Protein AF-A0A6S7K8M8-F1 (afdb_monomer_lite)

Structure (mmCIF, N/CA/C/O backbone):
data_AF-A0A6S7K8M8-F1
#
_entry.id   AF-A0A6S7K8M8-F1
#
loop_
_atom_site.group_PDB
_atom_site.id
_atom_site.type_symbol
_atom_site.label_atom_id
_atom_site.label_alt_id
_atom_site.label_comp_id
_atom_site.label_asym_id
_atom_site.label_entity_id
_atom_site.label_seq_id
_atom_site.pdbx_PDB_ins_code
_atom_site.Cartn_x
_atom_site.Cartn_y
_atom_site.Cartn_z
_atom_site.occupancy
_atom_site.B_iso_or_equiv
_atom_site.auth_seq_id
_atom_site.auth_comp_id
_atom_site.auth_asym_id
_atom_site.auth_atom_id
_atom_site.pdbx_PDB_model_num
ATOM 1 N N . MET A 1 1 ? -8.860 -16.932 28.273 1.00 25.39 1 MET A N 1
ATOM 2 C CA . MET A 1 1 ? -7.628 -17.594 27.803 1.00 25.39 1 MET A CA 1
ATOM 3 C C . MET A 1 1 ? -7.940 -18.085 26.405 1.00 25.39 1 MET A C 1
ATOM 5 O O . MET A 1 1 ? -8.614 -19.093 26.270 1.00 25.39 1 MET A O 1
ATOM 9 N N . ILE A 1 2 ? -7.633 -17.270 25.399 1.00 20.55 2 ILE A N 1
ATOM 10 C CA . ILE A 1 2 ? -7.844 -17.601 23.988 1.00 20.55 2 ILE A CA 1
ATOM 11 C C . ILE A 1 2 ? -6.467 -17.487 23.350 1.00 20.55 2 ILE A C 1
ATOM 13 O O . ILE A 1 2 ? -5.840 -16.430 23.417 1.00 20.55 2 ILE A O 1
ATOM 17 N N . ASP A 1 3 ? -5.991 -18.626 22.863 1.00 20.28 3 ASP A N 1
ATOM 18 C CA . ASP A 1 3 ? -4.754 -18.793 22.114 1.00 20.28 3 ASP A CA 1
ATOM 19 C C . ASP A 1 3 ? -4.931 -18.129 20.745 1.00 20.28 3 ASP A C 1
ATOM 21 O O . ASP A 1 3 ? -5.858 -18.469 20.009 1.00 20.28 3 ASP A O 1
ATOM 25 N N . ILE A 1 4 ? -4.073 -17.164 20.416 1.00 26.27 4 ILE A N 1
ATOM 26 C CA . ILE A 1 4 ? -3.954 -16.628 19.058 1.00 26.27 4 ILE A CA 1
ATOM 27 C C . ILE A 1 4 ? -2.641 -17.183 18.525 1.00 26.27 4 ILE A C 1
ATOM 29 O O . ILE A 1 4 ? -1.560 -16.758 18.937 1.00 26.27 4 ILE A O 1
ATOM 33 N N . SER A 1 5 ? -2.781 -18.194 17.673 1.00 24.59 5 SER A N 1
ATOM 34 C CA . SER A 1 5 ? -1.704 -18.896 16.992 1.00 24.59 5 SER A CA 1
ATOM 35 C C . SER A 1 5 ? -0.848 -17.944 16.164 1.00 24.59 5 SER A C 1
ATOM 37 O O . SER A 1 5 ? -1.355 -17.096 15.429 1.00 24.59 5 SER A O 1
ATOM 39 N N . GLU A 1 6 ? 0.455 -18.144 16.305 1.00 35.03 6 GLU A N 1
ATOM 40 C CA . GLU A 1 6 ? 1.549 -17.550 15.552 1.00 35.03 6 GLU A CA 1
ATOM 41 C C . GLU A 1 6 ? 1.349 -17.724 14.039 1.00 35.03 6 GLU A C 1
ATOM 43 O O . GLU A 1 6 ? 1.211 -18.842 13.549 1.00 35.03 6 GLU A O 1
ATOM 48 N N . THR A 1 7 ? 1.390 -16.620 13.296 1.00 24.50 7 THR A N 1
ATOM 49 C CA . THR A 1 7 ? 1.753 -16.628 11.875 1.00 24.50 7 THR A CA 1
ATOM 50 C C . THR A 1 7 ? 2.704 -15.470 11.623 1.00 24.50 7 THR A C 1
ATOM 52 O O . THR A 1 7 ? 2.427 -14.334 12.014 1.00 24.50 7 THR A O 1
ATOM 55 N N . ASP A 1 8 ? 3.839 -15.801 11.020 1.00 26.64 8 ASP A N 1
ATOM 56 C CA . ASP A 1 8 ? 5.020 -14.974 10.816 1.00 26.64 8 ASP A CA 1
ATOM 57 C C . ASP A 1 8 ? 4.723 -13.570 10.271 1.00 26.64 8 ASP A C 1
ATOM 59 O O . ASP A 1 8 ? 4.318 -13.381 9.125 1.00 26.64 8 ASP A O 1
ATOM 63 N N . THR A 1 9 ? 4.993 -12.554 11.091 1.00 27.23 9 THR A N 1
ATOM 64 C CA . THR A 1 9 ? 5.068 -11.158 10.653 1.00 27.23 9 THR A CA 1
ATOM 65 C C . THR A 1 9 ? 6.529 -10.733 10.568 1.00 27.23 9 THR A C 1
ATOM 67 O O . THR A 1 9 ? 7.108 -10.256 11.550 1.00 27.23 9 THR A O 1
ATOM 70 N N . GLU A 1 10 ? 7.130 -10.867 9.386 1.00 25.58 10 GLU A N 1
ATOM 71 C CA . GLU A 1 10 ? 8.261 -10.020 9.008 1.00 25.58 10 GLU A CA 1
ATOM 72 C C . GLU A 1 10 ? 7.755 -8.572 8.917 1.00 25.58 10 GLU A C 1
ATOM 74 O O . GLU A 1 10 ? 7.002 -8.178 8.026 1.00 25.58 10 GLU A O 1
ATOM 79 N N . TYR A 1 11 ? 8.119 -7.784 9.927 1.00 27.05 11 TYR A N 1
ATOM 80 C CA . TYR A 1 11 ? 7.770 -6.378 10.063 1.00 27.05 11 TYR A CA 1
ATOM 81 C C . TYR A 1 11 ? 8.409 -5.544 8.940 1.00 27.05 11 TYR A C 1
ATOM 83 O O . TYR A 1 11 ? 9.554 -5.108 9.048 1.00 27.05 11 TYR A O 1
ATOM 91 N N . CYS A 1 12 ? 7.643 -5.215 7.899 1.00 25.36 12 CYS A N 1
ATOM 92 C CA . CYS A 1 12 ? 7.910 -4.017 7.105 1.00 25.36 12 CYS A CA 1
ATOM 93 C C . CYS A 1 12 ? 7.421 -2.794 7.894 1.00 25.36 12 CYS A C 1
ATOM 95 O O . CYS A 1 12 ? 6.267 -2.380 7.781 1.00 25.36 12 CYS A O 1
ATOM 97 N N . GLN A 1 13 ? 8.309 -2.216 8.707 1.00 29.05 13 GLN A N 1
ATOM 98 C CA . GLN A 1 13 ? 8.128 -0.882 9.275 1.00 29.05 13 GLN A CA 1
ATOM 99 C C . GLN A 1 13 ? 8.112 0.149 8.136 1.00 29.05 13 GLN A C 1
ATOM 101 O O . GLN A 1 13 ? 9.160 0.575 7.654 1.00 29.05 13 GLN A O 1
ATOM 106 N N . ILE A 1 14 ? 6.923 0.546 7.683 1.00 2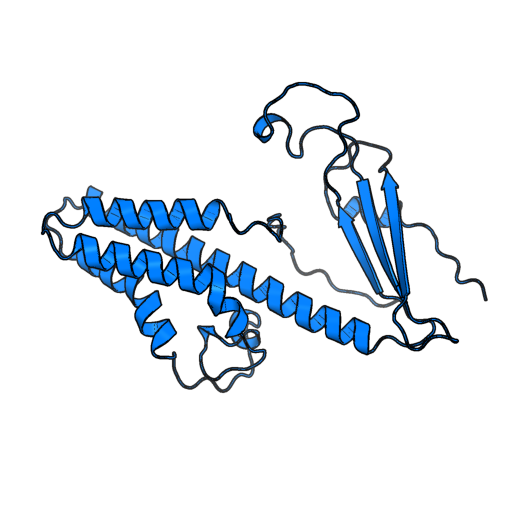9.47 14 ILE A N 1
ATOM 107 C CA . ILE A 1 14 ? 6.738 1.719 6.827 1.00 29.47 14 ILE A CA 1
ATOM 108 C C . ILE A 1 14 ? 5.607 2.540 7.442 1.00 29.47 14 ILE A C 1
ATOM 110 O O . ILE A 1 14 ? 4.462 2.093 7.487 1.00 29.47 14 ILE A O 1
ATOM 114 N N . ASN A 1 15 ? 5.968 3.721 7.948 1.00 29.95 15 ASN A N 1
ATOM 115 C CA . ASN A 1 15 ? 5.058 4.728 8.491 1.00 29.95 15 ASN A CA 1
ATOM 116 C C . ASN A 1 15 ? 3.846 4.944 7.566 1.00 29.95 15 ASN A C 1
ATOM 118 O O . ASN A 1 15 ? 4.044 5.238 6.383 1.00 29.95 15 ASN A O 1
ATOM 122 N N . PRO A 1 16 ? 2.607 4.904 8.081 1.00 32.50 16 PRO A N 1
ATOM 123 C CA . PRO A 1 16 ? 1.468 5.460 7.378 1.00 32.50 16 PRO A CA 1
ATOM 124 C C . PRO A 1 16 ? 1.447 6.978 7.619 1.00 32.50 16 PRO A C 1
ATOM 126 O O . PRO A 1 16 ? 1.682 7.428 8.736 1.00 32.50 16 PRO A O 1
ATOM 129 N N . LEU A 1 17 ? 1.106 7.756 6.586 1.00 28.86 17 LEU A N 1
ATOM 130 C CA . LEU A 1 17 ? 0.928 9.225 6.588 1.00 28.86 17 LEU A CA 1
ATOM 131 C C . LEU A 1 17 ? 2.140 10.091 6.189 1.00 28.86 17 LEU A C 1
ATOM 133 O O . LEU A 1 17 ? 2.333 11.184 6.717 1.00 28.86 17 LEU A O 1
ATOM 137 N N . SER A 1 18 ? 2.872 9.703 5.147 1.00 33.06 18 SER A N 1
ATOM 138 C CA . SER A 1 18 ? 3.408 10.706 4.218 1.00 33.06 18 SER A CA 1
ATOM 139 C C . SER A 1 18 ? 3.027 10.333 2.789 1.00 33.06 18 SER A C 1
ATOM 141 O O . SER A 1 18 ? 3.189 9.191 2.368 1.00 33.06 18 SER A O 1
ATOM 143 N N . ASN A 1 19 ? 2.550 11.313 2.017 1.00 35.38 19 ASN A N 1
ATOM 144 C CA . ASN A 1 19 ? 2.317 11.197 0.568 1.00 35.38 19 ASN A CA 1
ATOM 145 C C . ASN A 1 19 ? 3.615 10.949 -0.237 1.00 35.38 19 ASN A C 1
ATOM 147 O O . ASN A 1 19 ? 3.587 10.869 -1.462 1.00 35.38 19 ASN A O 1
ATOM 151 N N . ASP A 1 20 ? 4.737 10.780 0.462 1.00 39.09 20 ASP A N 1
ATOM 152 C CA . ASP A 1 20 ? 6.074 10.536 -0.047 1.00 39.09 20 ASP A CA 1
ATOM 153 C C . ASP A 1 20 ? 6.563 9.178 0.464 1.00 39.09 20 ASP A C 1
ATOM 155 O O . ASP A 1 20 ? 7.433 9.115 1.331 1.00 39.09 20 ASP A O 1
ATOM 159 N N . SER A 1 21 ? 6.004 8.071 -0.040 1.00 43.03 21 SER A N 1
ATOM 160 C CA . SER A 1 21 ? 6.695 6.783 0.087 1.00 43.03 21 SER A CA 1
ATOM 161 C C . SER A 1 21 ? 7.972 6.878 -0.755 1.00 43.03 21 SER A C 1
ATOM 163 O O . SER A 1 21 ? 7.873 6.950 -1.989 1.00 43.03 21 SER A O 1
ATOM 165 N N . PRO A 1 22 ? 9.173 6.890 -0.140 1.00 46.59 22 PRO A N 1
ATOM 166 C CA . PRO A 1 22 ? 10.424 7.039 -0.880 1.00 46.59 22 PRO A CA 1
ATOM 167 C C . PRO A 1 22 ? 10.574 5.926 -1.919 1.00 46.59 22 PRO A C 1
ATOM 169 O O . PRO A 1 22 ? 11.123 6.140 -2.991 1.00 46.59 22 PRO A O 1
ATOM 172 N N . VAL A 1 23 ? 10.003 4.757 -1.625 1.00 44.88 23 VAL A N 1
ATOM 173 C CA . VAL A 1 23 ? 10.028 3.554 -2.453 1.00 44.88 23 VAL A CA 1
ATOM 174 C C . VAL A 1 23 ? 9.311 3.792 -3.787 1.00 44.88 23 VAL A C 1
ATOM 176 O O . VAL A 1 23 ? 9.930 3.653 -4.839 1.00 44.88 23 VAL A O 1
ATOM 179 N N . LEU A 1 24 ? 8.053 4.252 -3.791 1.00 51.19 24 LEU A N 1
ATOM 180 C CA . LEU A 1 24 ? 7.324 4.497 -5.046 1.00 51.19 24 LEU A CA 1
ATOM 181 C C . LEU A 1 24 ? 7.984 5.605 -5.886 1.00 51.19 24 LEU A C 1
ATOM 183 O O . LEU A 1 24 ? 8.093 5.481 -7.104 1.00 51.19 24 LEU A O 1
ATOM 187 N N . MET A 1 25 ? 8.460 6.675 -5.240 1.00 49.25 25 MET A N 1
ATOM 188 C CA . MET A 1 25 ? 9.127 7.790 -5.924 1.00 49.25 25 MET A CA 1
ATOM 189 C C . MET A 1 25 ? 10.462 7.377 -6.555 1.00 49.25 25 MET A C 1
ATOM 191 O O . MET A 1 25 ? 10.748 7.779 -7.682 1.00 49.25 25 MET A O 1
ATOM 195 N N . ILE A 1 26 ? 11.248 6.543 -5.869 1.00 50.47 26 ILE A N 1
ATOM 196 C CA . ILE A 1 26 ? 12.506 6.006 -6.396 1.00 50.47 26 ILE A CA 1
ATOM 197 C C . ILE A 1 26 ? 12.226 5.075 -7.579 1.00 50.47 26 ILE A C 1
ATOM 199 O O . ILE A 1 26 ? 12.870 5.211 -8.612 1.00 50.47 26 ILE A O 1
ATOM 203 N N . HIS A 1 27 ? 11.253 4.166 -7.484 1.00 51.66 27 HIS A N 1
ATOM 204 C CA . HIS A 1 27 ? 11.037 3.153 -8.524 1.00 51.66 27 HIS A CA 1
ATOM 205 C C . HIS A 1 27 ? 10.335 3.687 -9.776 1.00 51.66 27 HIS A C 1
ATOM 207 O O . HIS A 1 27 ? 10.736 3.324 -10.881 1.00 51.66 27 HIS A O 1
ATOM 213 N N . VAL A 1 28 ? 9.382 4.617 -9.638 1.00 55.22 28 VAL A N 1
ATOM 214 C CA . VAL A 1 28 ? 8.802 5.318 -10.798 1.00 55.22 28 VAL A CA 1
ATOM 215 C C . VAL A 1 28 ? 9.856 6.197 -11.472 1.00 55.22 28 VAL A C 1
ATOM 217 O O . VAL A 1 28 ? 9.976 6.154 -12.690 1.00 55.22 28 VAL A O 1
ATOM 220 N N . GLY A 1 29 ? 10.707 6.891 -10.706 1.00 56.28 29 GLY A N 1
ATOM 221 C CA . GLY A 1 29 ? 11.825 7.657 -11.270 1.00 56.28 29 GLY A CA 1
ATOM 222 C C . GLY A 1 29 ? 12.862 6.791 -12.000 1.00 56.28 29 GLY A C 1
ATOM 223 O O . GLY A 1 29 ? 13.513 7.256 -12.934 1.00 56.28 29 GLY A O 1
ATOM 224 N N . VAL A 1 30 ? 13.017 5.516 -11.622 1.00 53.47 30 VAL A N 1
ATOM 225 C CA . VAL A 1 30 ? 13.841 4.560 -12.381 1.00 53.47 30 VAL A CA 1
ATOM 226 C C . VAL A 1 30 ? 13.127 4.124 -13.663 1.00 53.47 30 VAL A C 1
ATOM 228 O O . VAL A 1 30 ? 13.788 4.051 -14.690 1.00 53.47 30 VAL A O 1
ATOM 231 N N . ALA A 1 31 ? 11.808 3.900 -13.659 1.00 54.06 31 ALA A N 1
ATOM 232 C CA . ALA A 1 31 ? 11.053 3.597 -14.883 1.00 54.06 31 ALA A CA 1
ATOM 233 C C . ALA A 1 31 ? 11.090 4.764 -15.884 1.00 54.06 31 ALA A C 1
ATOM 235 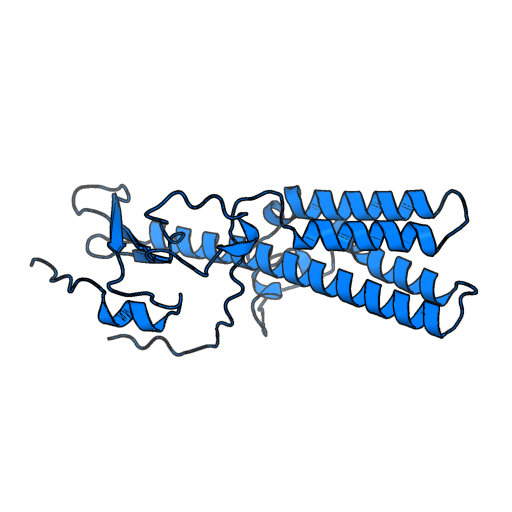O O . ALA A 1 31 ? 11.291 4.549 -17.078 1.00 54.06 31 ALA A O 1
ATOM 236 N N . GLU A 1 32 ? 10.984 5.998 -15.385 1.00 58.38 32 GLU A N 1
ATOM 237 C CA . GLU A 1 32 ? 11.149 7.224 -16.171 1.00 58.38 32 GLU A CA 1
ATOM 238 C C . GLU A 1 32 ? 12.553 7.273 -16.799 1.00 58.38 32 GLU A C 1
ATOM 240 O O . GLU A 1 32 ? 12.675 7.400 -18.015 1.00 58.38 32 GLU A O 1
ATOM 245 N N . LYS A 1 33 ? 13.616 7.018 -16.025 1.00 56.97 33 LYS A N 1
ATOM 246 C CA . LYS A 1 33 ? 14.986 6.933 -16.566 1.00 56.97 33 LYS A CA 1
ATOM 247 C C . LYS A 1 33 ? 15.176 5.779 -17.549 1.00 56.97 33 LYS A C 1
ATOM 249 O O . LYS A 1 33 ? 15.865 5.933 -18.547 1.00 56.97 33 LYS A O 1
ATOM 254 N N . LEU A 1 34 ? 14.580 4.613 -17.312 1.00 52.53 34 LEU A N 1
ATOM 255 C CA . LEU A 1 34 ? 14.644 3.488 -18.251 1.00 52.53 34 LEU A CA 1
ATOM 256 C C . LEU A 1 34 ? 13.960 3.822 -19.580 1.00 52.53 34 LEU A C 1
ATOM 258 O O . LEU A 1 34 ? 14.473 3.431 -20.627 1.00 52.53 34 LEU A O 1
ATOM 262 N N . SER A 1 35 ? 12.867 4.591 -19.548 1.00 54.06 35 SER A N 1
ATOM 263 C CA . SER A 1 35 ? 12.221 5.098 -20.762 1.00 54.06 35 SER A CA 1
ATOM 264 C C . SER A 1 35 ? 13.131 6.049 -21.552 1.00 54.06 35 SER A C 1
ATOM 266 O O . SER A 1 35 ? 13.146 5.973 -22.779 1.00 54.06 35 SER A O 1
ATOM 268 N N . GLU A 1 36 ? 13.966 6.845 -20.866 1.00 55.12 36 GLU A N 1
ATOM 269 C CA . GLU A 1 36 ? 14.981 7.709 -21.491 1.00 55.12 36 GLU A CA 1
ATOM 270 C C . GLU A 1 36 ? 16.082 6.918 -22.210 1.00 55.12 36 GLU A C 1
ATOM 272 O O . GLU A 1 36 ? 16.561 7.331 -23.263 1.00 55.12 36 GLU A O 1
ATOM 277 N N . TYR A 1 37 ? 16.473 5.755 -21.680 1.00 51.34 37 TYR A N 1
ATOM 278 C CA . TYR A 1 37 ? 17.515 4.916 -22.284 1.00 51.34 37 TYR A CA 1
ATOM 279 C C . TYR A 1 37 ? 17.001 3.969 -23.380 1.00 51.34 37 TYR A C 1
ATOM 281 O O . TYR A 1 37 ? 17.775 3.592 -24.263 1.00 51.34 37 TYR A O 1
ATOM 289 N N . ALA A 1 38 ? 15.736 3.542 -23.319 1.00 53.19 38 ALA A N 1
ATOM 290 C CA . ALA A 1 38 ? 15.205 2.487 -24.185 1.00 53.19 38 ALA A CA 1
ATOM 291 C C . ALA A 1 38 ? 14.729 2.979 -25.566 1.00 53.19 38 ALA A C 1
ATOM 293 O O . ALA A 1 38 ? 14.622 2.162 -26.479 1.00 53.19 38 ALA A O 1
ATOM 294 N N . CYS A 1 39 ? 14.490 4.283 -25.763 1.00 51.84 39 CYS A N 1
ATOM 295 C CA . CYS A 1 39 ? 13.944 4.808 -27.021 1.00 51.84 39 CYS A CA 1
ATOM 296 C C . CYS A 1 39 ? 14.485 6.202 -27.395 1.00 51.84 39 CYS A C 1
ATOM 298 O O . CYS A 1 39 ? 13.893 7.214 -27.038 1.00 51.84 39 CYS A O 1
ATOM 300 N N . ASN A 1 40 ? 15.500 6.262 -28.266 1.00 49.28 40 ASN A N 1
ATOM 301 C CA . ASN A 1 40 ? 15.804 7.463 -29.068 1.00 49.28 40 ASN A CA 1
ATOM 302 C C . ASN A 1 40 ? 14.846 7.571 -30.275 1.00 49.28 40 ASN A C 1
ATOM 304 O O . ASN A 1 40 ? 15.263 7.544 -31.433 1.00 49.28 40 ASN A O 1
ATOM 308 N N . LYS A 1 41 ? 13.538 7.633 -30.015 1.00 51.47 41 LYS A N 1
ATOM 309 C CA . LYS A 1 41 ? 12.539 8.066 -31.002 1.00 51.47 41 LYS A CA 1
ATOM 310 C C . LYS A 1 41 ? 11.601 9.041 -30.308 1.00 51.47 41 LYS A C 1
ATOM 312 O O . LYS A 1 41 ? 10.856 8.635 -29.417 1.00 51.47 41 LYS A O 1
ATOM 317 N N . ASP A 1 42 ? 11.640 10.296 -30.745 1.00 51.50 42 ASP A N 1
ATOM 318 C CA . ASP A 1 42 ? 11.138 11.516 -30.082 1.00 51.50 42 ASP A CA 1
ATOM 319 C C . ASP A 1 42 ? 9.617 11.590 -29.773 1.00 51.50 42 ASP A C 1
ATOM 321 O O . ASP A 1 42 ? 9.088 12.657 -29.473 1.00 51.50 42 ASP A O 1
ATOM 325 N N . GLY A 1 43 ? 8.889 10.467 -29.786 1.00 54.84 43 GLY A N 1
ATOM 326 C CA . GLY A 1 43 ? 7.477 10.373 -29.385 1.00 54.84 43 GLY A CA 1
ATOM 327 C C . GLY A 1 43 ? 7.155 9.256 -28.383 1.00 54.84 43 GLY A C 1
ATOM 328 O O . GLY A 1 43 ? 6.300 9.449 -27.523 1.00 54.84 43 GLY A O 1
ATOM 329 N N . ALA A 1 44 ? 7.853 8.115 -28.428 1.00 58.72 44 ALA A N 1
ATOM 330 C CA . ALA A 1 44 ? 7.542 6.959 -27.575 1.00 58.72 44 ALA A CA 1
ATOM 331 C C . ALA A 1 44 ? 7.929 7.197 -26.105 1.00 58.72 44 ALA A C 1
ATOM 333 O O . ALA A 1 44 ? 7.197 6.826 -25.194 1.00 58.72 44 ALA A O 1
ATOM 334 N N . MET A 1 45 ? 9.048 7.885 -25.871 1.00 58.59 45 MET A N 1
ATOM 335 C CA . MET A 1 45 ? 9.534 8.217 -24.528 1.00 58.59 45 MET A CA 1
ATOM 336 C C . MET A 1 45 ? 8.530 9.082 -23.741 1.00 58.59 45 MET A C 1
ATOM 338 O O . MET A 1 45 ? 8.303 8.855 -22.553 1.00 58.59 45 MET A O 1
ATOM 342 N N . ASN A 1 46 ? 7.864 10.025 -24.420 1.00 64.38 46 ASN A N 1
ATOM 343 C CA . ASN A 1 46 ? 6.853 10.892 -23.812 1.00 64.38 46 ASN A CA 1
ATOM 344 C C . ASN A 1 46 ? 5.582 10.128 -23.410 1.00 64.38 46 ASN A C 1
ATOM 346 O O . ASN A 1 46 ? 4.974 10.472 -22.394 1.00 64.38 46 ASN A O 1
ATOM 350 N N . ASP A 1 47 ? 5.200 9.089 -24.159 1.00 79.12 47 ASP A N 1
ATOM 351 C CA . ASP A 1 47 ? 4.046 8.244 -23.832 1.00 79.12 47 ASP A CA 1
ATOM 352 C C . ASP A 1 47 ? 4.294 7.427 -22.556 1.00 79.12 47 ASP A C 1
ATOM 354 O O . ASP A 1 47 ? 3.528 7.535 -21.598 1.00 79.12 47 ASP A O 1
ATOM 358 N N . PHE A 1 48 ? 5.414 6.701 -22.474 1.00 76.94 48 PHE A N 1
ATOM 359 C CA . PHE A 1 48 ? 5.734 5.869 -21.305 1.00 76.94 48 PHE A CA 1
ATOM 360 C C . PHE A 1 48 ? 5.882 6.675 -20.024 1.00 76.94 48 PHE A C 1
ATOM 362 O O . PHE A 1 48 ? 5.335 6.305 -18.985 1.00 76.94 48 PHE A O 1
ATOM 369 N N . HIS A 1 49 ? 6.571 7.809 -20.102 1.00 75.25 49 HIS A N 1
ATOM 370 C CA . HIS A 1 49 ? 6.690 8.723 -18.978 1.00 75.25 49 HIS A CA 1
ATOM 371 C C . HIS A 1 49 ? 5.319 9.278 -18.550 1.00 75.25 49 HIS A C 1
ATOM 373 O O . HIS A 1 49 ? 5.019 9.361 -17.357 1.00 75.25 49 HIS A O 1
ATOM 379 N N . THR A 1 50 ? 4.433 9.589 -19.502 1.00 83.56 50 THR A N 1
ATOM 380 C CA . THR A 1 50 ? 3.057 10.006 -19.190 1.00 83.56 50 THR A CA 1
ATOM 381 C C . THR A 1 50 ? 2.274 8.879 -18.518 1.00 83.56 50 THR A C 1
ATOM 383 O O . THR A 1 50 ? 1.677 9.095 -17.464 1.00 83.56 50 THR A O 1
ATOM 386 N N . ARG A 1 51 ? 2.322 7.655 -19.052 1.00 86.25 51 ARG A N 1
ATOM 387 C CA . ARG A 1 51 ? 1.641 6.483 -18.480 1.00 86.25 51 ARG A CA 1
ATOM 388 C C . ARG A 1 51 ? 2.152 6.142 -17.081 1.00 86.25 51 ARG A C 1
ATOM 390 O O . ARG A 1 51 ? 1.340 5.893 -16.191 1.00 86.25 51 ARG A O 1
ATOM 397 N N . ALA A 1 52 ? 3.463 6.218 -16.850 1.00 82.56 52 ALA A N 1
ATOM 398 C CA . ALA A 1 52 ? 4.073 6.030 -15.535 1.00 82.56 52 ALA A CA 1
ATOM 399 C C . ALA A 1 52 ? 3.590 7.084 -14.524 1.00 82.56 52 ALA A C 1
ATOM 401 O O . ALA A 1 52 ? 3.217 6.745 -13.397 1.00 82.56 52 ALA A O 1
ATOM 402 N N . LYS A 1 53 ? 3.503 8.356 -14.935 1.00 82.88 53 LYS A N 1
ATOM 403 C CA . LYS A 1 53 ? 2.919 9.426 -14.110 1.00 82.88 53 LYS A CA 1
ATOM 404 C C . LYS A 1 53 ? 1.453 9.181 -13.790 1.00 82.88 53 LYS A C 1
ATOM 406 O O . LYS A 1 53 ? 1.038 9.406 -12.653 1.00 82.88 53 LYS A O 1
ATOM 411 N N . VAL A 1 54 ? 0.672 8.714 -14.761 1.00 87.00 54 VAL A N 1
ATOM 412 C CA . VAL A 1 54 ? -0.741 8.395 -14.544 1.00 87.00 54 VAL A CA 1
ATOM 413 C C . VAL A 1 54 ? -0.890 7.208 -13.589 1.00 87.00 54 VAL A C 1
ATOM 415 O O . VAL A 1 54 ? -1.704 7.294 -12.671 1.00 87.00 54 VAL A O 1
ATOM 418 N N . LEU A 1 55 ? -0.083 6.148 -13.728 1.00 87.44 55 LEU A N 1
ATOM 419 C CA . LEU A 1 55 ? -0.046 5.031 -12.776 1.00 87.44 55 LEU A CA 1
ATOM 420 C C . LEU A 1 55 ? 0.299 5.525 -11.364 1.00 87.44 55 LEU A C 1
ATOM 422 O O . LEU A 1 55 ? -0.439 5.246 -10.422 1.00 87.44 55 LEU A O 1
ATOM 426 N N . LYS A 1 56 ? 1.360 6.328 -11.215 1.00 84.25 56 LYS A N 1
ATOM 427 C CA . LYS A 1 56 ? 1.736 6.932 -9.928 1.00 84.25 56 LYS A CA 1
ATOM 428 C C . LYS A 1 56 ? 0.588 7.746 -9.329 1.00 84.25 56 LYS A C 1
ATOM 430 O O . LYS A 1 56 ? 0.245 7.556 -8.165 1.00 84.25 56 LYS A O 1
ATOM 435 N N . GLY A 1 57 ? -0.014 8.641 -10.111 1.00 84.94 57 GLY A N 1
ATOM 436 C CA . GLY A 1 57 ? -1.133 9.468 -9.661 1.00 84.94 57 GLY A CA 1
ATOM 437 C C . GLY A 1 57 ? -2.336 8.628 -9.238 1.00 84.94 57 GLY A C 1
ATOM 438 O O . GLY A 1 57 ? -2.933 8.888 -8.195 1.00 84.94 57 GLY A O 1
ATOM 439 N N . HIS A 1 58 ? -2.656 7.584 -10.003 1.00 87.69 58 HIS A N 1
ATOM 440 C CA . HIS A 1 58 ? -3.718 6.638 -9.684 1.00 87.69 58 HIS A CA 1
ATOM 441 C C . HIS A 1 58 ? -3.467 5.921 -8.351 1.00 87.69 58 HIS A C 1
ATOM 443 O O . HIS A 1 58 ? -4.342 5.959 -7.484 1.00 87.69 58 HIS A O 1
ATOM 449 N N . LEU A 1 59 ? -2.272 5.353 -8.157 1.00 87.31 59 LEU A N 1
ATOM 450 C CA . LEU A 1 59 ? -1.895 4.654 -6.925 1.00 87.31 59 LEU A CA 1
ATOM 451 C C . LEU A 1 59 ? -1.927 5.573 -5.695 1.00 87.31 59 LEU A C 1
ATOM 453 O O . LEU A 1 59 ? -2.366 5.147 -4.631 1.00 87.31 59 LEU A O 1
ATOM 457 N N . LEU A 1 60 ? -1.508 6.834 -5.842 1.00 84.38 60 LEU A N 1
ATOM 458 C CA . LEU A 1 60 ? -1.458 7.795 -4.735 1.00 84.38 60 LEU A CA 1
ATOM 459 C C . LEU A 1 60 ? -2.821 8.377 -4.342 1.00 84.38 60 LEU A C 1
ATOM 461 O O . LEU A 1 60 ? -2.978 8.799 -3.201 1.00 84.38 60 LEU A O 1
ATOM 465 N N . SER A 1 61 ? -3.781 8.456 -5.268 1.00 81.62 61 SER A N 1
ATOM 466 C CA . SER A 1 61 ? -5.025 9.208 -5.033 1.00 81.62 61 SER A CA 1
ATOM 467 C C . SER A 1 61 ? -6.299 8.376 -5.111 1.00 81.62 61 SER A C 1
ATOM 469 O O . SER A 1 61 ? -7.173 8.541 -4.271 1.00 81.62 61 SER A O 1
ATOM 471 N N . LYS A 1 62 ? -6.425 7.486 -6.101 1.00 86.56 62 LYS A N 1
ATOM 472 C CA . LYS A 1 62 ? -7.710 6.857 -6.458 1.00 86.56 62 LYS A CA 1
ATOM 473 C C . LYS A 1 62 ? -7.761 5.364 -6.186 1.00 86.56 62 LYS A C 1
ATOM 475 O O . LYS A 1 62 ? -8.841 4.829 -5.966 1.00 86.56 62 LYS A O 1
ATOM 480 N N . PHE A 1 63 ? -6.614 4.686 -6.203 1.00 89.12 63 PHE A N 1
ATOM 481 C CA . PHE A 1 63 ? -6.566 3.233 -6.059 1.00 89.12 63 PHE A CA 1
ATOM 482 C C . PHE A 1 63 ? -7.210 2.774 -4.746 1.00 89.12 63 PHE A C 1
ATOM 484 O O . PHE A 1 63 ? -8.071 1.901 -4.753 1.00 89.12 63 PHE A O 1
ATOM 491 N N . ILE A 1 64 ? -6.881 3.433 -3.627 1.00 89.12 64 ILE A N 1
ATOM 492 C CA . ILE A 1 64 ? -7.456 3.100 -2.316 1.00 89.12 64 ILE A CA 1
ATOM 493 C C . ILE A 1 64 ? -8.978 3.249 -2.326 1.00 89.12 64 ILE A C 1
ATOM 495 O O . ILE A 1 64 ? -9.657 2.423 -1.732 1.00 89.12 64 ILE A O 1
ATOM 499 N N . GLU A 1 65 ? -9.536 4.268 -2.978 1.00 89.75 65 GLU A N 1
ATOM 500 C CA . GLU A 1 65 ? -10.987 4.499 -3.017 1.00 89.75 65 GLU A CA 1
ATOM 501 C C . GLU A 1 65 ? -11.723 3.367 -3.742 1.00 89.75 65 GLU A C 1
ATOM 503 O O . GLU A 1 65 ? -12.791 2.959 -3.297 1.00 89.75 65 GLU A O 1
ATOM 508 N N . GLN A 1 66 ? -11.107 2.811 -4.788 1.00 90.81 66 GLN A N 1
ATOM 509 C CA . GLN A 1 66 ? -11.670 1.749 -5.627 1.00 90.81 66 GLN A CA 1
ATOM 510 C C . GLN A 1 66 ? -11.554 0.345 -5.024 1.00 90.81 66 GLN A C 1
ATOM 512 O O . GLN A 1 66 ? -12.191 -0.579 -5.518 1.00 90.81 66 GLN A O 1
ATOM 517 N N . LEU A 1 67 ? -10.754 0.170 -3.968 1.00 91.12 67 LEU A N 1
ATOM 518 C CA . LEU A 1 67 ? -10.653 -1.105 -3.262 1.00 91.12 67 LEU A CA 1
ATOM 519 C C . LEU A 1 67 ? -11.965 -1.447 -2.541 1.00 91.12 67 LEU A C 1
ATOM 521 O O . LEU A 1 67 ? -12.480 -0.658 -1.753 1.00 91.12 67 LEU A O 1
ATOM 525 N N . GLU A 1 68 ? -12.453 -2.663 -2.699 1.00 90.75 68 GLU A N 1
ATOM 526 C CA . GLU A 1 68 ? -13.651 -3.172 -2.030 1.00 90.75 68 GLU A CA 1
ATOM 527 C C . GLU A 1 68 ? -13.326 -4.500 -1.340 1.00 90.75 68 GLU A C 1
ATOM 529 O O . GLU A 1 68 ? -12.369 -5.183 -1.704 1.00 90.75 68 GLU A O 1
ATOM 534 N N . GLU A 1 69 ? -14.101 -4.886 -0.319 1.00 86.94 69 GLU A N 1
ATOM 535 C CA . GLU A 1 69 ? -13.913 -6.194 0.335 1.00 86.94 69 GLU A CA 1
ATOM 536 C C . GLU A 1 69 ? -14.065 -7.323 -0.697 1.00 86.94 69 GLU A C 1
ATOM 538 O O . GLU A 1 69 ? -13.202 -8.195 -0.808 1.00 86.94 69 GLU A O 1
ATOM 543 N N . LYS A 1 70 ? -15.091 -7.221 -1.550 1.00 88.75 70 LYS A N 1
ATOM 544 C CA . LYS A 1 70 ? -15.317 -8.083 -2.713 1.00 88.75 70 LYS A CA 1
ATOM 545 C C . LYS A 1 70 ? -15.572 -7.222 -3.943 1.00 88.75 70 LYS A C 1
ATOM 547 O O . LYS A 1 70 ? -16.421 -6.343 -3.882 1.00 88.75 70 LYS A O 1
ATOM 552 N N . SER A 1 71 ? -14.870 -7.502 -5.038 1.00 87.81 71 SER A N 1
ATOM 553 C CA . SER A 1 71 ? -15.019 -6.788 -6.309 1.00 87.81 71 SER A CA 1
ATOM 554 C C . SER A 1 71 ? -14.918 -7.762 -7.477 1.00 87.81 71 SER A C 1
ATOM 556 O O . SER A 1 71 ? -14.270 -8.799 -7.370 1.00 87.81 71 SER A O 1
ATOM 558 N N . THR A 1 72 ? -15.514 -7.421 -8.618 1.00 87.56 72 THR A N 1
ATOM 559 C CA . THR A 1 72 ? -15.414 -8.238 -9.840 1.00 87.56 72 THR A CA 1
ATOM 560 C C . THR A 1 72 ? -14.057 -8.113 -10.535 1.00 87.56 72 THR A C 1
ATOM 562 O O . THR A 1 72 ? -13.737 -8.950 -11.381 1.00 87.56 72 THR A O 1
ATOM 565 N N . CYS A 1 73 ? -13.288 -7.068 -10.199 1.00 87.75 73 CYS A N 1
ATOM 566 C CA . CYS A 1 73 ? -11.921 -6.840 -10.661 1.00 87.75 73 CYS A CA 1
ATOM 567 C C . CYS A 1 73 ? -10.921 -7.370 -9.613 1.00 87.75 73 CYS A C 1
ATOM 569 O O . CYS A 1 73 ? -10.955 -6.891 -8.473 1.00 87.75 73 CYS A O 1
ATOM 571 N N . PRO A 1 74 ? -9.997 -8.279 -9.979 1.00 85.94 74 PRO A N 1
ATOM 572 C CA . PRO A 1 74 ? -8.982 -8.815 -9.067 1.00 85.94 74 PRO A CA 1
ATOM 573 C C . PRO A 1 74 ? -8.149 -7.735 -8.364 1.00 85.94 74 PRO A C 1
ATOM 575 O O . PRO A 1 74 ? -7.953 -7.792 -7.154 1.00 85.94 74 PRO A O 1
ATOM 578 N N . PHE A 1 75 ? -7.735 -6.697 -9.095 1.00 86.50 75 PHE A N 1
ATOM 579 C CA . PHE A 1 75 ? -6.935 -5.587 -8.560 1.00 86.50 75 PHE A CA 1
ATOM 580 C C . PHE A 1 75 ? -7.680 -4.689 -7.563 1.00 86.50 75 PHE A C 1
ATOM 582 O O . PHE A 1 75 ? -7.046 -3.921 -6.842 1.00 86.50 75 PHE A O 1
ATOM 589 N N . HIS A 1 76 ? -9.012 -4.767 -7.519 1.00 89.62 76 HIS A N 1
ATOM 590 C CA . HIS A 1 76 ? -9.841 -3.984 -6.603 1.00 89.62 76 HIS A CA 1
ATOM 591 C C . HIS A 1 76 ? -10.442 -4.821 -5.471 1.00 89.62 76 HIS A C 1
ATOM 593 O O . HIS A 1 76 ? -11.076 -4.269 -4.576 1.00 89.62 76 HIS A O 1
ATOM 599 N N . CYS A 1 77 ? -10.248 -6.141 -5.473 1.00 88.25 77 CYS A N 1
ATOM 600 C CA . CYS A 1 77 ? -10.796 -7.020 -4.449 1.00 88.25 77 CYS A CA 1
ATOM 601 C C . CYS A 1 77 ? -9.770 -7.278 -3.339 1.00 88.25 77 CYS A C 1
ATOM 603 O O . CYS A 1 77 ? -8.793 -7.999 -3.530 1.00 88.25 77 CYS A O 1
ATOM 605 N N . MET A 1 78 ? -10.022 -6.736 -2.145 1.00 88.94 78 MET A N 1
ATOM 606 C CA . MET A 1 78 ? -9.137 -6.930 -0.994 1.00 88.94 78 MET A CA 1
ATOM 607 C C . MET A 1 78 ? -9.083 -8.392 -0.539 1.00 88.94 78 MET A C 1
ATOM 609 O O . MET A 1 78 ? -7.990 -8.873 -0.260 1.00 88.94 78 MET A O 1
ATOM 613 N N . SER A 1 79 ? -10.214 -9.112 -0.499 1.00 84.62 79 SER A N 1
ATOM 614 C CA . SER A 1 79 ? -10.206 -10.540 -0.140 1.00 84.62 79 SER A CA 1
ATOM 615 C C . SER A 1 79 ? -9.386 -11.374 -1.122 1.00 84.62 79 SER A C 1
ATOM 617 O O . SER A 1 79 ? -8.617 -12.218 -0.691 1.00 84.62 79 SER A O 1
ATOM 619 N N . TRP A 1 80 ? -9.477 -11.107 -2.428 1.00 84.44 80 TRP A N 1
ATOM 620 C CA . TRP A 1 80 ? -8.652 -11.797 -3.424 1.00 84.44 80 TRP A CA 1
ATOM 621 C C . TRP A 1 80 ? -7.156 -11.507 -3.247 1.00 84.44 80 TRP A C 1
ATOM 623 O O . TRP A 1 80 ? -6.334 -12.410 -3.318 1.00 84.44 80 TRP A O 1
ATOM 633 N N . LEU A 1 81 ? -6.797 -10.246 -2.994 1.00 84.50 81 LEU A N 1
ATOM 634 C CA . LEU A 1 81 ? -5.398 -9.825 -2.868 1.00 84.50 81 LEU A CA 1
ATOM 635 C C . LEU A 1 81 ? -4.732 -10.252 -1.550 1.00 84.50 81 LEU A C 1
ATOM 637 O O . LEU A 1 81 ? -3.506 -10.195 -1.454 1.00 84.50 81 LEU A O 1
ATOM 641 N N . LEU A 1 82 ? -5.510 -10.615 -0.525 1.00 83.06 82 LEU A N 1
ATOM 642 C CA . LEU A 1 82 ? -5.002 -10.947 0.812 1.00 83.06 82 LEU A CA 1
ATOM 643 C C . LEU A 1 82 ? -5.203 -12.411 1.212 1.00 83.06 82 LEU A C 1
ATOM 645 O O . LEU A 1 82 ? -4.449 -12.901 2.049 1.00 83.06 82 LEU A O 1
ATOM 649 N N . GLU A 1 83 ? -6.209 -13.100 0.674 1.00 76.19 83 GLU A N 1
ATOM 650 C CA . GLU A 1 83 ? -6.531 -14.479 1.044 1.00 76.19 83 GLU A CA 1
ATOM 651 C C . GLU A 1 83 ? -6.036 -15.442 -0.042 1.00 76.19 83 GLU A C 1
ATOM 653 O O .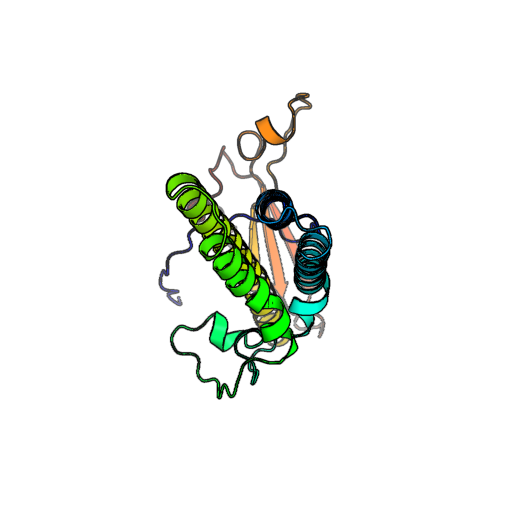 GLU A 1 83 ? -6.472 -15.367 -1.188 1.00 76.19 83 GLU A O 1
ATOM 658 N N . GLU A 1 84 ? -5.188 -16.412 0.323 1.00 59.47 84 GLU A N 1
ATOM 659 C CA . GLU A 1 84 ? -4.647 -17.422 -0.611 1.00 59.47 84 GLU A CA 1
ATOM 660 C C . GLU A 1 84 ? -5.733 -18.266 -1.316 1.00 59.47 84 GLU A C 1
ATOM 662 O O . GLU A 1 84 ? -5.464 -18.867 -2.351 1.00 59.47 84 GLU A O 1
ATOM 667 N N . ASN A 1 85 ? -6.967 -18.291 -0.790 1.00 55.72 85 ASN A N 1
ATOM 668 C CA . ASN A 1 85 ? -8.109 -19.053 -1.315 1.00 55.72 85 ASN A CA 1
ATOM 669 C C . ASN A 1 85 ? -9.390 -18.199 -1.442 1.00 55.72 85 ASN A C 1
ATOM 671 O O . ASN A 1 85 ? -10.494 -18.701 -1.220 1.00 55.72 85 ASN A O 1
ATOM 675 N N . GLY A 1 86 ? -9.253 -16.898 -1.725 1.00 54.34 86 GLY A N 1
ATOM 676 C CA . GLY A 1 86 ? -10.351 -15.929 -1.666 1.00 54.34 86 GLY A CA 1
ATOM 677 C C . GLY A 1 86 ? -11.623 -16.361 -2.414 1.00 54.34 86 GLY A C 1
ATOM 678 O O . GLY A 1 86 ? -11.622 -16.564 -3.627 1.00 54.34 86 GLY A O 1
ATOM 679 N N . ALA A 1 87 ? -12.743 -16.441 -1.689 1.00 58.78 87 ALA A N 1
ATOM 680 C CA . ALA A 1 87 ? -14.074 -16.758 -2.218 1.00 58.78 87 ALA A CA 1
ATOM 681 C C . ALA A 1 87 ? -14.706 -15.548 -2.939 1.00 58.78 87 ALA A C 1
ATOM 683 O O . ALA A 1 87 ? -15.744 -15.016 -2.516 1.00 58.78 87 ALA A O 1
ATOM 684 N N . CYS A 1 88 ? -14.047 -15.067 -3.995 1.00 65.94 88 CYS A N 1
ATOM 685 C CA . CYS A 1 88 ? -14.549 -13.987 -4.837 1.00 65.94 88 CYS A CA 1
ATOM 686 C C . CYS A 1 88 ? -14.883 -14.496 -6.243 1.00 65.94 88 CYS A C 1
ATOM 688 O O . CYS A 1 88 ? -14.070 -15.160 -6.883 1.00 65.94 88 CYS A O 1
ATOM 690 N N . GLU A 1 89 ? -16.075 -14.159 -6.737 1.00 67.75 89 GLU A N 1
ATOM 691 C CA . GLU A 1 89 ? -16.484 -14.406 -8.123 1.00 67.75 89 GLU A CA 1
ATOM 692 C C . GLU A 1 89 ? -15.841 -13.354 -9.041 1.00 67.75 89 GLU A C 1
ATOM 694 O O . GLU A 1 89 ? -16.490 -12.405 -9.494 1.00 67.75 89 GLU A O 1
ATOM 699 N N . TYR A 1 90 ? -14.534 -13.484 -9.280 1.00 70.38 90 TYR A N 1
ATOM 700 C CA . TYR A 1 90 ? -13.841 -12.627 -10.238 1.00 70.38 90 TYR A CA 1
ATOM 701 C C . TYR A 1 90 ? -14.368 -12.900 -11.652 1.00 70.38 90 TYR A C 1
ATOM 703 O O . TYR A 1 90 ? -14.683 -14.035 -12.013 1.00 70.38 90 TYR A O 1
ATOM 711 N N . ARG A 1 91 ? -14.476 -11.848 -12.467 1.00 71.31 91 ARG A N 1
ATOM 712 C CA . ARG A 1 91 ? -14.896 -11.982 -13.873 1.00 71.31 91 ARG A CA 1
ATOM 713 C C . ARG A 1 91 ? -13.770 -11.631 -14.826 1.00 71.31 91 ARG A C 1
ATOM 715 O O . ARG A 1 91 ? -13.447 -12.421 -15.705 1.00 71.31 91 ARG A O 1
ATOM 722 N N . SER A 1 92 ? -13.192 -10.450 -14.653 1.00 77.06 92 SER A N 1
ATOM 723 C CA . SER A 1 92 ? -12.102 -9.950 -15.485 1.00 77.06 92 SER A CA 1
ATOM 724 C C . SER A 1 92 ? -11.482 -8.710 -14.856 1.00 77.06 92 SER A C 1
ATOM 726 O O . SER A 1 92 ? -12.133 -8.000 -14.082 1.00 77.06 92 SER A O 1
ATOM 728 N N . ASP A 1 93 ? -10.256 -8.400 -15.259 1.00 82.62 93 ASP A N 1
ATOM 729 C CA . ASP A 1 93 ? -9.637 -7.117 -14.952 1.00 82.62 93 ASP A CA 1
ATOM 730 C C . ASP A 1 93 ? -10.461 -5.971 -15.552 1.00 82.62 93 ASP A C 1
ATOM 732 O O . ASP A 1 93 ? -11.030 -6.081 -16.644 1.00 82.62 93 ASP A O 1
ATOM 736 N N . CYS A 1 94 ? -10.565 -4.859 -14.824 1.00 88.19 94 CYS A N 1
ATOM 737 C CA . CYS A 1 94 ? -11.233 -3.675 -15.350 1.00 88.19 94 CYS A CA 1
ATOM 738 C C . CYS A 1 94 ? -10.319 -2.949 -16.347 1.00 88.19 94 CYS A C 1
ATOM 740 O O . CYS A 1 94 ? -9.092 -3.004 -16.241 1.00 88.19 94 CYS A O 1
ATOM 742 N N . SER A 1 95 ? -10.914 -2.215 -17.291 1.00 88.31 95 SER A N 1
ATOM 743 C CA . SER A 1 95 ? -10.166 -1.507 -18.340 1.00 88.31 95 SER A CA 1
ATOM 744 C C . SER A 1 95 ? -9.110 -0.550 -17.785 1.00 88.31 95 SER A C 1
ATOM 746 O O . SER A 1 95 ? -8.032 -0.439 -18.358 1.00 88.31 95 SER A O 1
ATOM 748 N N . ILE A 1 96 ? -9.389 0.091 -16.645 1.00 88.06 96 ILE A N 1
ATOM 749 C CA . ILE A 1 96 ? -8.448 0.995 -15.975 1.00 88.06 96 ILE A CA 1
ATOM 750 C C . ILE A 1 96 ? -7.224 0.221 -15.479 1.00 88.06 96 ILE A C 1
ATOM 752 O O . ILE A 1 96 ? -6.104 0.642 -15.744 1.00 88.06 96 ILE A O 1
ATOM 756 N N . CYS A 1 97 ? -7.408 -0.897 -14.772 1.00 86.62 97 CYS A N 1
ATOM 757 C CA . CYS A 1 97 ? -6.284 -1.690 -14.272 1.00 86.62 97 CYS A CA 1
ATOM 758 C C . CYS A 1 97 ? -5.455 -2.252 -15.428 1.00 86.62 97 CYS A C 1
ATOM 760 O O . CYS A 1 97 ? -4.237 -2.096 -15.409 1.00 86.62 97 CYS A O 1
ATOM 762 N N . ILE A 1 98 ? -6.107 -2.800 -16.459 1.00 87.12 98 ILE A N 1
ATOM 763 C CA . ILE A 1 98 ? -5.428 -3.301 -17.663 1.00 87.12 98 ILE A CA 1
ATOM 764 C C . ILE A 1 98 ? -4.550 -2.199 -18.264 1.00 87.12 98 ILE A C 1
ATOM 766 O O . ILE A 1 98 ? -3.339 -2.361 -18.350 1.00 87.12 98 ILE A O 1
ATOM 770 N N . GLU A 1 99 ? -5.126 -1.038 -18.594 1.00 87.69 99 GLU A N 1
ATOM 771 C CA . GLU A 1 99 ? -4.403 0.065 -19.246 1.00 87.69 99 GLU A CA 1
ATOM 772 C C . GLU A 1 99 ? -3.184 0.540 -18.430 1.00 87.69 99 GLU A C 1
ATOM 774 O O . GLU A 1 99 ? -2.147 0.917 -18.985 1.00 87.69 99 GLU A O 1
ATOM 779 N N . ARG A 1 100 ? -3.303 0.547 -17.096 1.00 86.44 100 ARG A N 1
ATOM 780 C CA . ARG A 1 100 ? -2.263 1.059 -16.193 1.00 86.44 100 ARG A CA 1
ATOM 781 C C . ARG A 1 100 ? -1.144 0.051 -15.961 1.00 86.44 100 ARG A C 1
ATOM 783 O O . ARG A 1 100 ? 0.013 0.465 -15.949 1.00 86.44 100 ARG A O 1
ATOM 790 N N . PHE A 1 101 ? -1.466 -1.231 -15.788 1.00 85.88 101 PHE A N 1
ATOM 791 C CA . PHE A 1 101 ? -0.476 -2.272 -15.490 1.00 85.88 101 PHE A CA 1
ATOM 792 C C . PHE A 1 101 ? 0.175 -2.863 -16.743 1.00 85.88 101 PHE A C 1
ATOM 794 O O . PHE A 1 101 ? 1.349 -3.221 -16.687 1.00 85.88 101 PHE A O 1
ATOM 801 N N . GLN A 1 102 ? -0.494 -2.805 -17.899 1.00 89.31 102 GLN A N 1
ATOM 802 C CA . GLN A 1 102 ? 0.086 -3.170 -19.200 1.00 89.31 102 GLN A CA 1
ATOM 803 C C . GLN A 1 102 ? 1.319 -2.323 -19.578 1.00 89.31 102 GLN A C 1
ATOM 805 O O . GLN A 1 102 ? 2.085 -2.674 -20.469 1.00 89.31 102 GLN A O 1
ATOM 810 N N . LEU A 1 103 ? 1.561 -1.219 -18.860 1.00 86.00 103 LEU A N 1
ATOM 811 C CA . LEU A 1 103 ? 2.807 -0.457 -18.921 1.00 86.00 103 LEU A CA 1
ATOM 812 C C . LEU A 1 103 ? 4.055 -1.343 -18.767 1.00 86.00 103 LEU A C 1
ATOM 814 O O . LEU A 1 103 ? 5.035 -1.126 -19.477 1.00 86.00 103 LEU A O 1
ATOM 818 N N . PHE A 1 104 ? 4.040 -2.307 -17.842 1.00 85.88 104 PHE A N 1
ATOM 819 C CA . PHE A 1 104 ? 5.205 -3.156 -17.589 1.00 85.88 104 PHE A CA 1
ATOM 820 C C . PHE A 1 104 ? 5.463 -4.118 -18.748 1.00 85.88 104 PHE A C 1
ATOM 822 O O . PHE A 1 104 ? 6.602 -4.199 -19.210 1.00 85.88 104 PHE A O 1
ATOM 829 N N . ASP A 1 105 ? 4.414 -4.745 -19.281 1.00 89.94 105 ASP A N 1
ATOM 830 C CA . ASP A 1 105 ? 4.502 -5.622 -20.453 1.00 89.94 105 ASP A CA 1
ATOM 831 C C . ASP A 1 105 ? 5.041 -4.871 -21.677 1.00 89.94 105 ASP A C 1
ATOM 833 O O . ASP A 1 105 ? 5.961 -5.340 -22.351 1.00 89.94 105 ASP A O 1
ATOM 837 N N . ASP A 1 106 ? 4.529 -3.664 -21.929 1.00 86.75 106 ASP A N 1
ATOM 838 C CA . ASP A 1 106 ? 4.964 -2.837 -23.056 1.00 86.75 106 ASP A CA 1
ATOM 839 C C . ASP A 1 106 ? 6.440 -2.425 -22.925 1.00 86.75 106 ASP A C 1
ATOM 841 O O . ASP A 1 106 ? 7.200 -2.471 -23.898 1.00 86.75 106 ASP A O 1
ATOM 845 N N . LEU A 1 107 ? 6.880 -2.054 -21.717 1.00 82.06 107 LEU A N 1
ATOM 846 C CA . LEU A 1 107 ? 8.283 -1.724 -21.448 1.00 82.06 107 LEU A CA 1
ATOM 847 C C . LEU A 1 107 ? 9.194 -2.945 -21.634 1.00 82.06 107 LEU A C 1
ATOM 849 O O . LEU A 1 107 ? 10.267 -2.824 -22.232 1.00 82.06 107 LEU A O 1
ATOM 853 N N . GLN A 1 108 ? 8.774 -4.123 -21.165 1.00 86.38 108 GLN A N 1
ATOM 854 C CA . GLN A 1 108 ? 9.515 -5.369 -21.363 1.00 86.38 108 GLN A CA 1
ATOM 855 C C . GLN A 1 108 ? 9.620 -5.728 -22.854 1.00 86.38 108 GLN A C 1
ATOM 857 O O . GLN A 1 108 ? 10.710 -6.066 -23.332 1.00 86.38 108 GLN A O 1
ATOM 862 N N . ALA A 1 109 ? 8.529 -5.588 -23.612 1.00 87.38 109 ALA A N 1
ATOM 863 C CA . ALA A 1 109 ? 8.502 -5.828 -25.054 1.00 87.38 109 ALA A CA 1
ATOM 864 C C . ALA A 1 109 ? 9.460 -4.895 -25.812 1.00 87.38 109 ALA A C 1
ATOM 866 O O . ALA A 1 109 ? 10.200 -5.338 -26.697 1.00 87.38 109 ALA A O 1
ATOM 867 N N . ILE A 1 110 ? 9.519 -3.616 -25.429 1.00 81.75 110 ILE A N 1
ATOM 868 C CA . ILE A 1 110 ? 10.464 -2.659 -26.015 1.00 81.75 110 ILE A CA 1
ATOM 869 C C . ILE A 1 110 ? 11.898 -3.087 -25.746 1.00 81.75 110 ILE A C 1
ATOM 871 O O . ILE A 1 110 ? 12.676 -3.212 -26.694 1.00 81.75 110 ILE A O 1
ATOM 875 N N . VAL A 1 111 ? 12.244 -3.378 -24.488 1.00 81.19 111 VAL A N 1
ATOM 876 C CA . VAL A 1 111 ? 13.593 -3.841 -24.128 1.00 81.19 111 VAL A CA 1
ATOM 877 C C . VAL A 1 111 ? 13.974 -5.076 -24.947 1.00 81.19 111 VAL A C 1
ATOM 879 O O . VAL A 1 111 ? 15.093 -5.142 -25.462 1.00 81.19 111 VAL A O 1
ATOM 882 N N . ALA A 1 112 ? 13.045 -6.012 -25.152 1.00 84.69 112 ALA A N 1
ATOM 883 C CA . ALA A 1 112 ? 13.273 -7.186 -25.989 1.00 84.69 112 ALA A CA 1
ATOM 884 C C . ALA A 1 112 ? 13.531 -6.830 -27.467 1.00 84.69 112 ALA A C 1
ATOM 886 O O . ALA A 1 112 ? 14.457 -7.383 -28.070 1.00 84.69 112 ALA A O 1
ATOM 887 N N . SER A 1 113 ? 12.769 -5.888 -28.032 1.00 82.25 113 SER A N 1
ATOM 888 C CA . SER A 1 113 ? 12.844 -5.492 -29.449 1.00 82.25 113 SER A CA 1
ATOM 889 C C . SER A 1 113 ? 13.994 -4.543 -29.815 1.00 82.25 113 SER A C 1
ATOM 891 O O . SER A 1 113 ? 14.318 -4.418 -30.991 1.00 82.25 113 SER A O 1
ATOM 893 N N . THR A 1 114 ? 14.613 -3.867 -28.842 1.00 77.75 114 THR A N 1
ATOM 894 C CA . THR A 1 114 ? 15.710 -2.914 -29.102 1.00 77.75 114 THR A CA 1
ATOM 895 C C . THR A 1 114 ? 16.956 -3.599 -29.672 1.00 77.75 114 THR A C 1
ATOM 897 O O . THR A 1 114 ? 17.215 -4.762 -29.383 1.00 77.75 114 THR A O 1
ATOM 900 N N . ASP A 1 115 ? 17.814 -2.877 -30.392 1.00 83.06 115 ASP A N 1
ATOM 901 C CA . ASP A 1 115 ? 19.100 -3.408 -30.891 1.00 83.06 115 ASP A CA 1
ATOM 902 C C . ASP A 1 115 ? 20.230 -3.369 -29.839 1.00 83.06 115 ASP A C 1
ATOM 904 O O . ASP A 1 115 ? 21.420 -3.308 -30.151 1.00 83.06 115 ASP A O 1
ATOM 908 N N . LEU A 1 116 ? 19.874 -3.378 -28.552 1.00 77.44 116 LEU A N 1
ATOM 909 C CA . LEU A 1 116 ? 20.836 -3.358 -27.453 1.00 77.44 116 LEU A CA 1
ATOM 910 C C . LEU A 1 116 ? 21.611 -4.678 -27.341 1.00 77.44 116 LEU A C 1
ATOM 912 O O . LEU A 1 116 ? 21.114 -5.754 -27.684 1.00 77.44 116 LEU A O 1
ATOM 916 N N . SER A 1 117 ? 22.817 -4.609 -26.767 1.00 86.31 117 SER A N 1
ATOM 917 C CA . SER A 1 117 ? 23.580 -5.811 -26.422 1.00 86.31 117 SER A CA 1
ATOM 918 C C . SER A 1 117 ? 22.800 -6.696 -25.446 1.00 86.31 117 SER A C 1
ATOM 920 O O . SER A 1 117 ? 22.024 -6.207 -24.621 1.00 86.31 117 SER A O 1
ATOM 922 N N . TYR A 1 118 ? 23.044 -8.007 -25.500 1.00 90.38 118 TYR A N 1
ATOM 923 C CA . TYR A 1 118 ? 22.409 -8.974 -24.599 1.00 90.38 118 TYR A CA 1
ATOM 924 C C . TYR A 1 118 ? 22.574 -8.593 -23.116 1.00 90.38 118 TYR A C 1
ATOM 926 O O . TYR A 1 118 ? 21.617 -8.624 -22.342 1.00 90.38 118 TYR A O 1
ATOM 934 N N . GLU A 1 119 ? 23.770 -8.148 -22.725 1.00 87.62 119 GLU A N 1
ATOM 935 C CA . GLU A 1 119 ? 24.054 -7.693 -21.361 1.00 87.62 119 GLU A CA 1
ATOM 936 C C . GLU A 1 119 ? 23.188 -6.488 -20.955 1.00 87.62 119 GLU A C 1
ATOM 938 O O . GLU A 1 119 ? 22.606 -6.470 -19.872 1.00 87.62 119 GLU A O 1
ATOM 943 N N . ARG A 1 120 ? 23.012 -5.503 -21.844 1.00 79.62 120 ARG A N 1
ATOM 944 C CA . ARG A 1 120 ? 22.146 -4.350 -21.563 1.00 79.62 120 ARG A CA 1
ATOM 945 C C . ARG A 1 120 ? 20.672 -4.735 -21.498 1.00 79.62 120 ARG A C 1
ATOM 947 O O . ARG A 1 120 ? 19.980 -4.292 -20.586 1.00 79.62 120 ARG A O 1
ATOM 954 N N . LYS A 1 121 ? 20.193 -5.591 -22.408 1.00 82.50 121 LYS A N 1
ATOM 955 C CA . LYS A 1 121 ? 18.807 -6.093 -22.375 1.00 82.50 121 LYS A CA 1
ATOM 956 C C . LYS A 1 121 ? 18.505 -6.810 -21.065 1.00 82.50 121 LYS A C 1
ATOM 958 O O . LYS A 1 121 ? 17.509 -6.514 -20.414 1.00 82.50 121 LYS A O 1
ATOM 963 N N . THR A 1 122 ? 19.389 -7.718 -20.656 1.00 87.62 122 THR A N 1
ATOM 964 C CA . THR A 1 122 ? 19.235 -8.466 -19.400 1.00 87.62 122 THR A CA 1
ATOM 965 C C . THR A 1 122 ? 19.280 -7.560 -18.172 1.00 87.62 122 THR A C 1
ATOM 967 O O . THR A 1 122 ? 18.484 -7.751 -17.254 1.00 87.62 122 THR A O 1
ATOM 970 N N . TYR A 1 123 ? 20.155 -6.551 -18.153 1.00 84.00 123 TYR A N 1
ATOM 971 C CA . TYR A 1 123 ? 20.186 -5.547 -17.090 1.00 84.00 123 TYR A CA 1
ATOM 972 C C . TYR A 1 123 ? 18.865 -4.768 -16.992 1.00 84.00 123 TYR A C 1
ATOM 974 O O . TYR A 1 123 ? 18.284 -4.664 -15.907 1.00 84.00 123 TYR A O 1
ATOM 982 N N . TYR A 1 124 ? 18.357 -4.256 -18.115 1.00 78.88 124 TYR A N 1
ATOM 983 C CA . TYR A 1 124 ? 17.119 -3.479 -18.128 1.00 78.88 124 TYR A CA 1
ATOM 984 C C . TYR A 1 124 ? 15.893 -4.322 -17.783 1.00 78.88 124 TYR A C 1
ATOM 986 O O . TYR A 1 124 ? 15.090 -3.883 -16.966 1.00 78.88 124 TYR A O 1
ATOM 994 N N . ALA A 1 125 ? 15.793 -5.551 -18.295 1.00 84.25 125 ALA A N 1
ATOM 995 C CA . ALA A 1 125 ? 14.721 -6.476 -17.933 1.0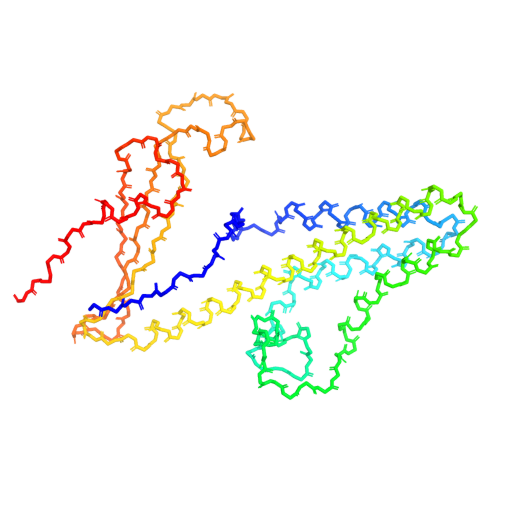0 84.25 125 ALA A CA 1
ATOM 996 C C . ALA A 1 125 ? 14.703 -6.765 -16.421 1.00 84.25 125 ALA A C 1
ATOM 998 O O . ALA A 1 125 ? 13.669 -6.631 -15.775 1.00 84.25 125 ALA A O 1
ATOM 999 N N . LYS A 1 126 ? 15.865 -7.059 -15.816 1.00 85.75 126 LYS A N 1
ATOM 1000 C CA . LYS A 1 126 ? 15.968 -7.238 -14.355 1.00 85.75 126 LYS A CA 1
ATOM 1001 C C . LYS A 1 126 ? 15.554 -5.986 -13.585 1.00 85.75 126 LYS A C 1
ATOM 1003 O O . LYS A 1 126 ? 14.908 -6.087 -12.546 1.00 85.75 126 LYS A O 1
ATOM 1008 N N . THR A 1 127 ? 15.937 -4.813 -14.081 1.00 81.12 127 THR A N 1
ATOM 1009 C CA . THR A 1 127 ? 15.592 -3.541 -13.438 1.00 81.12 127 THR A CA 1
ATOM 1010 C C . THR A 1 127 ? 14.087 -3.276 -13.514 1.00 81.12 127 THR A C 1
ATOM 1012 O O . THR A 1 127 ? 13.500 -2.892 -12.506 1.00 81.12 127 THR A O 1
ATOM 1015 N N . LEU A 1 128 ? 13.452 -3.532 -14.664 1.00 80.38 128 LEU A N 1
ATOM 1016 C CA . LEU A 1 128 ? 12.002 -3.412 -14.839 1.00 80.38 128 LEU A CA 1
ATOM 1017 C C . LEU A 1 128 ? 11.241 -4.361 -13.913 1.00 80.38 128 LEU A C 1
ATOM 1019 O O . LEU A 1 128 ? 10.378 -3.894 -13.175 1.00 80.38 128 LEU A O 1
ATOM 1023 N N . ASN A 1 129 ? 11.632 -5.637 -13.858 1.00 85.38 129 ASN A N 1
ATOM 1024 C CA . ASN A 1 129 ? 11.029 -6.602 -12.936 1.00 85.38 129 ASN A CA 1
ATOM 1025 C C . ASN A 1 129 ? 11.136 -6.119 -11.489 1.00 85.38 129 ASN A C 1
ATOM 1027 O O . ASN A 1 129 ? 10.180 -6.210 -10.725 1.00 85.38 129 ASN A O 1
ATOM 1031 N N . LYS A 1 130 ? 12.282 -5.535 -11.109 1.00 82.81 130 LYS A N 1
ATOM 1032 C CA . LYS A 1 130 ? 12.443 -5.022 -9.751 1.00 82.81 130 LYS A CA 1
ATOM 1033 C C . LYS A 1 130 ? 11.502 -3.855 -9.452 1.00 82.81 130 LYS A C 1
ATOM 1035 O O . LYS A 1 130 ? 10.978 -3.754 -8.348 1.00 82.81 130 LYS A O 1
ATOM 1040 N N . ILE A 1 131 ? 11.303 -2.957 -10.411 1.00 80.25 131 ILE A N 1
ATOM 1041 C CA . ILE A 1 131 ? 10.359 -1.842 -10.273 1.00 80.25 131 ILE A CA 1
ATOM 1042 C C . ILE A 1 131 ? 8.937 -2.373 -10.125 1.00 80.25 131 ILE A C 1
ATOM 1044 O O . ILE A 1 131 ? 8.223 -1.926 -9.231 1.00 80.25 131 ILE A O 1
ATOM 1048 N N . GLU A 1 132 ? 8.551 -3.324 -10.970 1.00 83.75 132 GLU A N 1
ATOM 1049 C CA . GLU A 1 132 ? 7.233 -3.951 -10.951 1.00 83.75 132 GLU A CA 1
ATOM 1050 C C . GLU A 1 132 ? 6.956 -4.641 -9.605 1.00 83.75 132 GLU A C 1
ATOM 1052 O O . GLU A 1 132 ? 5.949 -4.345 -8.961 1.00 83.75 132 GLU A O 1
ATOM 1057 N N . GLU A 1 133 ? 7.896 -5.448 -9.100 1.00 83.44 133 GLU A N 1
ATOM 1058 C CA . GLU A 1 133 ? 7.831 -6.040 -7.755 1.00 83.44 133 GLU A CA 1
ATOM 1059 C C . GLU A 1 133 ? 7.585 -4.984 -6.671 1.00 83.44 133 GLU A C 1
ATOM 1061 O O . GLU A 1 133 ? 6.770 -5.175 -5.767 1.00 83.44 133 GLU A O 1
ATOM 1066 N N . ASN A 1 134 ? 8.287 -3.851 -6.742 1.00 79.69 134 ASN A N 1
ATOM 1067 C CA . ASN A 1 134 ? 8.148 -2.796 -5.743 1.00 79.69 134 ASN A CA 1
ATOM 1068 C C . ASN A 1 134 ? 6.799 -2.074 -5.855 1.00 79.69 134 ASN A C 1
ATOM 1070 O O . ASN A 1 134 ? 6.245 -1.664 -4.833 1.00 79.69 134 ASN A O 1
ATOM 1074 N N . VAL A 1 135 ? 6.250 -1.940 -7.065 1.00 82.06 135 VAL A N 1
ATOM 1075 C CA . VAL A 1 135 ? 4.895 -1.415 -7.277 1.00 82.06 135 VAL A CA 1
ATOM 1076 C C . VAL A 1 135 ? 3.855 -2.369 -6.697 1.00 82.06 135 VAL A C 1
ATOM 1078 O O . VAL A 1 135 ? 2.994 -1.915 -5.943 1.00 82.06 135 VAL A O 1
ATOM 1081 N N . TYR A 1 136 ? 3.963 -3.677 -6.938 1.00 83.88 136 TYR A N 1
ATOM 1082 C CA . TYR A 1 136 ? 3.067 -4.659 -6.319 1.00 83.88 136 TYR A CA 1
ATOM 1083 C C . TYR A 1 136 ? 3.214 -4.721 -4.800 1.00 83.88 136 TYR A C 1
ATOM 1085 O O . TYR A 1 136 ? 2.216 -4.793 -4.086 1.00 83.88 136 TYR A O 1
ATOM 1093 N N . SER A 1 137 ? 4.435 -4.605 -4.279 1.00 81.19 137 SER A N 1
ATOM 1094 C CA . SER A 1 137 ? 4.678 -4.498 -2.838 1.00 81.19 137 SER A CA 1
ATOM 1095 C C . SER A 1 137 ? 3.993 -3.263 -2.237 1.00 81.19 137 SER A C 1
ATOM 1097 O O . SER A 1 137 ? 3.342 -3.348 -1.190 1.00 81.19 137 SER A O 1
ATOM 1099 N N . TYR A 1 138 ? 4.060 -2.122 -2.932 1.00 82.75 138 TYR A N 1
ATOM 1100 C CA . TYR A 1 138 ? 3.359 -0.903 -2.534 1.00 82.75 138 TYR A CA 1
ATOM 1101 C C . TYR A 1 138 ? 1.834 -1.061 -2.591 1.00 82.75 138 TYR A C 1
ATOM 1103 O O . TYR A 1 138 ? 1.150 -0.685 -1.641 1.00 82.75 138 TYR A O 1
ATOM 1111 N N . ILE A 1 139 ? 1.294 -1.679 -3.644 1.00 85.50 139 ILE A N 1
ATOM 1112 C CA . ILE A 1 139 ? -0.132 -2.028 -3.733 1.00 85.50 139 ILE A CA 1
ATOM 1113 C C . ILE A 1 139 ? -0.540 -2.906 -2.549 1.00 85.50 139 ILE A C 1
ATOM 1115 O O . ILE A 1 139 ? -1.512 -2.593 -1.866 1.00 85.50 139 ILE A O 1
ATOM 1119 N N . GLY A 1 140 ? 0.241 -3.941 -2.236 1.00 84.88 140 GLY A N 1
ATOM 1120 C CA . GLY A 1 140 ? 0.011 -4.792 -1.072 1.00 84.88 140 GLY A CA 1
ATOM 1121 C C . GLY A 1 140 ? -0.015 -3.999 0.238 1.00 84.88 140 GLY A C 1
ATOM 1122 O O . GLY A 1 140 ? -0.856 -4.255 1.097 1.00 84.88 140 GLY A O 1
ATOM 1123 N N . HIS A 1 141 ? 0.849 -2.991 0.390 1.00 83.69 141 HIS A N 1
ATOM 1124 C CA . HIS A 1 141 ? 0.807 -2.080 1.537 1.00 83.69 141 HIS A CA 1
ATOM 1125 C C . HIS A 1 141 ? -0.497 -1.266 1.593 1.00 83.69 141 HIS A C 1
ATOM 1127 O O . HIS A 1 141 ? -1.124 -1.207 2.653 1.00 83.69 141 HIS A O 1
ATOM 1133 N N . LEU A 1 142 ? -0.944 -0.694 0.470 1.00 85.81 142 LEU A N 1
ATOM 1134 C CA . LEU A 1 142 ? -2.208 0.051 0.396 1.00 85.81 142 LEU A CA 1
ATOM 1135 C C . LEU A 1 142 ? -3.415 -0.828 0.751 1.00 85.81 142 LEU A C 1
ATOM 1137 O O . LEU A 1 142 ? -4.262 -0.434 1.558 1.00 85.81 142 LEU A O 1
ATOM 1141 N N . VAL A 1 143 ? -3.464 -2.032 0.177 1.00 88.94 143 VAL A N 1
ATOM 1142 C CA . VAL A 1 143 ? -4.530 -3.018 0.387 1.00 88.94 143 VAL A CA 1
ATOM 1143 C C . VAL A 1 143 ? -4.588 -3.440 1.850 1.00 88.94 143 VAL A C 1
ATOM 1145 O O . VAL A 1 143 ? -5.647 -3.336 2.471 1.00 88.94 143 VAL A O 1
ATOM 1148 N N . ARG A 1 144 ? -3.449 -3.835 2.437 1.00 88.44 144 ARG A N 1
ATOM 1149 C CA . ARG A 1 144 ? -3.367 -4.188 3.863 1.00 88.44 144 ARG A CA 1
ATOM 1150 C C . ARG A 1 144 ? -3.835 -3.039 4.751 1.00 88.44 144 ARG A C 1
ATOM 1152 O O . ARG A 1 144 ? -4.639 -3.270 5.649 1.00 88.44 144 ARG A O 1
ATOM 1159 N N . GLY A 1 145 ? -3.391 -1.812 4.474 1.00 89.00 145 GLY A N 1
ATOM 1160 C CA . GLY A 1 145 ? -3.775 -0.633 5.251 1.00 89.00 145 GLY A CA 1
ATOM 1161 C C . GLY A 1 145 ? -5.284 -0.366 5.232 1.00 89.00 145 GLY A C 1
ATOM 1162 O O . GLY A 1 145 ? -5.882 -0.143 6.287 1.00 89.00 145 GLY A O 1
ATOM 1163 N N . LYS A 1 146 ? -5.926 -0.429 4.055 1.00 90.88 146 LYS A N 1
ATOM 1164 C CA . LYS A 1 146 ? -7.385 -0.250 3.946 1.00 90.88 146 LYS A CA 1
ATOM 1165 C C . LYS A 1 146 ? -8.144 -1.387 4.628 1.00 90.88 146 LYS A C 1
ATOM 1167 O O . LYS A 1 146 ? -9.077 -1.120 5.386 1.00 90.88 146 LYS A O 1
ATOM 1172 N N . TYR A 1 147 ? -7.732 -2.629 4.388 1.00 89.50 147 TYR A N 1
ATOM 1173 C CA . TYR A 1 147 ? -8.381 -3.810 4.948 1.00 89.50 147 TYR A CA 1
ATOM 1174 C C . TYR A 1 147 ? -8.323 -3.820 6.478 1.00 89.50 147 TYR A C 1
ATOM 1176 O O . TYR A 1 147 ? -9.360 -3.914 7.133 1.00 89.50 147 TYR A O 1
ATOM 1184 N N . GLN A 1 148 ? -7.131 -3.636 7.056 1.00 88.88 148 GLN A N 1
ATOM 1185 C CA . GLN A 1 148 ? -6.942 -3.580 8.508 1.00 88.88 148 GLN A CA 1
ATOM 1186 C C . GLN A 1 148 ? -7.768 -2.459 9.135 1.00 88.88 148 GLN A C 1
ATOM 1188 O O . GLN A 1 148 ? -8.453 -2.699 10.123 1.00 88.88 148 GLN A O 1
ATOM 1193 N N . ARG A 1 149 ? -7.775 -1.260 8.533 1.00 90.56 149 ARG A N 1
ATOM 1194 C CA . ARG A 1 149 ? -8.607 -0.146 9.007 1.00 90.56 149 ARG A CA 1
ATOM 1195 C C . ARG A 1 149 ? -10.093 -0.496 8.973 1.00 90.56 149 ARG A C 1
ATOM 1197 O O . ARG A 1 149 ? -10.793 -0.217 9.936 1.00 90.56 149 ARG A O 1
ATOM 1204 N N . SER A 1 150 ? -10.573 -1.106 7.891 1.00 89.56 150 SER A N 1
ATOM 1205 C CA . SER A 1 150 ? -11.980 -1.499 7.764 1.00 89.56 150 SER A CA 1
ATOM 1206 C C . SER A 1 150 ? -12.386 -2.527 8.821 1.00 89.56 150 SER A C 1
ATOM 1208 O O . SER A 1 150 ? -13.404 -2.339 9.487 1.00 89.56 150 SER A O 1
ATOM 1210 N N . LYS A 1 151 ? -11.574 -3.572 9.035 1.00 89.00 151 LYS A N 1
ATOM 1211 C CA . LYS A 1 151 ? -11.829 -4.565 10.088 1.00 89.00 151 LYS A CA 1
ATOM 1212 C C . LYS A 1 151 ? -11.769 -3.935 11.476 1.00 89.00 151 LYS A C 1
ATOM 1214 O O . LYS A 1 151 ? -12.681 -4.133 12.263 1.00 89.00 151 LYS A O 1
ATOM 1219 N N . PHE A 1 152 ? -10.758 -3.116 11.742 1.00 90.62 152 PHE A N 1
ATOM 1220 C CA . PHE A 1 152 ? -10.598 -2.427 13.019 1.00 90.62 152 PHE A CA 1
ATOM 1221 C C . PHE A 1 152 ? -11.792 -1.524 13.366 1.00 90.62 152 PHE A C 1
ATOM 1223 O O . PHE A 1 152 ? -12.310 -1.598 14.476 1.00 90.62 152 PHE A O 1
ATOM 1230 N N . MET A 1 153 ? -12.278 -0.723 12.411 1.00 90.62 153 MET A N 1
ATOM 1231 C CA . MET A 1 153 ? -13.462 0.119 12.625 1.00 90.62 153 MET A CA 1
ATOM 1232 C C . MET A 1 153 ? -14.714 -0.719 12.905 1.00 90.62 153 MET A C 1
ATOM 1234 O O . MET A 1 153 ? -15.492 -0.370 13.788 1.00 90.62 153 MET A O 1
ATOM 1238 N N . LYS A 1 154 ? -14.875 -1.858 12.221 1.00 91.56 154 LYS A N 1
ATOM 1239 C CA . LYS A 1 154 ? -15.984 -2.788 12.470 1.00 91.56 154 LYS A CA 1
ATOM 1240 C C . LYS A 1 154 ? -15.944 -3.371 13.888 1.00 91.56 154 LYS A C 1
ATOM 1242 O O . LYS A 1 154 ? -16.983 -3.438 14.537 1.00 91.56 154 LYS A O 1
ATOM 1247 N N . GLU A 1 155 ? -14.767 -3.758 14.378 1.00 91.38 155 GLU A N 1
ATOM 1248 C CA . GLU A 1 155 ? -14.601 -4.236 15.760 1.00 91.38 155 GLU A CA 1
ATOM 1249 C C . GLU A 1 155 ? -14.944 -3.135 16.779 1.00 91.38 155 GLU A C 1
ATOM 1251 O O . GLU A 1 155 ? -15.664 -3.379 17.746 1.00 91.38 155 GLU A O 1
ATOM 1256 N N . ILE A 1 156 ? -14.507 -1.895 16.532 1.00 90.69 156 ILE A N 1
ATOM 1257 C CA . ILE A 1 156 ? -14.854 -0.736 17.368 1.00 90.69 156 ILE A CA 1
ATOM 1258 C C . ILE A 1 156 ? -16.373 -0.496 17.412 1.00 90.69 156 ILE A C 1
ATOM 1260 O O . ILE A 1 156 ? -16.939 -0.253 18.481 1.00 90.69 156 ILE A O 1
ATOM 1264 N N . GLU A 1 157 ? -17.055 -0.566 16.268 1.00 89.56 157 GLU A N 1
ATOM 1265 C CA . GLU A 1 157 ? -18.509 -0.383 16.194 1.00 89.56 157 GLU A CA 1
ATOM 1266 C C . GLU A 1 157 ? -19.254 -1.444 17.019 1.00 89.56 157 GLU A C 1
ATOM 1268 O O . GLU A 1 157 ? -20.216 -1.121 17.728 1.00 89.56 157 GLU A O 1
ATOM 1273 N N . GLN A 1 158 ? -18.768 -2.688 16.984 1.00 90.81 158 GLN A N 1
ATOM 1274 C CA . GLN A 1 158 ? -19.354 -3.849 17.663 1.00 90.81 158 GLN A CA 1
ATOM 1275 C C . GLN A 1 158 ? -19.017 -3.950 19.156 1.00 90.81 158 GLN A C 1
ATOM 1277 O O . GLN A 1 158 ? -19.594 -4.789 19.848 1.00 90.81 158 GLN A O 1
ATOM 1282 N N . LEU A 1 159 ? -18.148 -3.077 19.669 1.00 91.19 159 LEU A N 1
ATOM 1283 C CA . LEU A 1 159 ? -17.715 -3.077 21.063 1.00 91.19 159 LEU A CA 1
ATOM 1284 C C . LEU A 1 159 ? -18.900 -2.932 22.029 1.00 91.19 159 LEU A C 1
ATOM 1286 O O . LEU A 1 159 ? -19.749 -2.052 21.840 1.00 91.19 159 LEU A O 1
ATOM 1290 N N . ARG A 1 160 ? -18.971 -3.768 23.070 1.00 90.19 160 ARG A N 1
ATOM 1291 C CA . ARG A 1 160 ? -20.029 -3.719 24.097 1.00 90.19 160 ARG A CA 1
ATOM 1292 C C . ARG A 1 160 ? -19.508 -3.131 25.414 1.00 90.19 160 ARG A C 1
ATOM 1294 O O . ARG A 1 160 ? -18.302 -3.156 25.654 1.00 90.19 160 ARG A O 1
ATOM 1301 N N . PRO A 1 161 ? -20.388 -2.622 26.298 1.00 89.69 161 PRO A N 1
ATOM 1302 C CA . PRO A 1 161 ? -19.973 -2.192 27.631 1.00 89.69 161 PRO A CA 1
ATOM 1303 C C . PRO A 1 161 ? -19.242 -3.310 28.385 1.00 89.69 161 PRO A C 1
ATOM 1305 O O . PRO A 1 161 ? -19.701 -4.453 28.408 1.00 89.69 161 PRO A O 1
ATOM 1308 N N . GLY A 1 162 ? -18.097 -2.977 28.983 1.00 86.69 162 GLY A N 1
ATOM 1309 C CA . GLY A 1 162 ? -17.207 -3.935 29.651 1.00 86.69 162 GLY A CA 1
ATOM 1310 C C . GLY A 1 162 ? -16.182 -4.619 28.735 1.00 86.69 162 GLY A C 1
ATOM 1311 O O . GLY A 1 162 ? -15.289 -5.301 29.237 1.00 86.69 162 GLY A O 1
ATOM 1312 N N . GLU A 1 163 ? -16.261 -4.417 27.418 1.00 89.81 163 GLU A N 1
ATOM 1313 C CA . GLU A 1 163 ? -15.233 -4.835 26.462 1.00 89.81 163 GLU A CA 1
ATOM 1314 C C . GLU A 1 163 ? -14.305 -3.664 26.123 1.00 89.81 163 GLU A C 1
ATOM 1316 O O . GLU A 1 163 ? -14.704 -2.497 26.138 1.00 89.81 163 GLU A O 1
ATOM 1321 N N . THR A 1 164 ? -13.048 -3.976 25.800 1.00 90.88 164 THR A N 1
ATOM 1322 C CA . THR A 1 164 ? -12.070 -2.979 25.361 1.00 90.88 164 THR A CA 1
ATOM 1323 C C . THR A 1 164 ? -11.204 -3.520 24.233 1.00 90.88 164 THR A C 1
ATOM 1325 O O . THR A 1 164 ? -10.864 -4.704 24.210 1.00 90.88 164 THR A O 1
ATOM 1328 N N . ILE A 1 165 ? -10.835 -2.639 23.307 1.00 92.75 165 ILE A N 1
ATOM 1329 C CA . ILE A 1 165 ? -9.832 -2.901 22.276 1.00 92.75 165 ILE A CA 1
ATOM 1330 C C . ILE A 1 165 ? -8.600 -2.074 22.618 1.00 92.75 165 ILE A C 1
ATOM 1332 O O . ILE A 1 165 ? -8.688 -0.856 22.738 1.00 92.75 165 ILE A O 1
ATOM 1336 N N . ALA A 1 166 ? -7.450 -2.731 22.745 1.00 91.44 166 ALA A N 1
ATOM 1337 C CA . ALA A 1 166 ? -6.170 -2.067 22.946 1.00 91.44 166 ALA A CA 1
ATOM 1338 C C . ALA A 1 166 ? -5.367 -2.076 21.641 1.00 91.44 166 ALA A C 1
ATOM 1340 O O . ALA A 1 166 ? -5.093 -3.139 21.081 1.00 91.44 166 ALA A O 1
ATOM 1341 N N . VAL A 1 167 ? -4.974 -0.896 21.170 1.00 89.19 167 VAL A N 1
ATOM 1342 C CA . VAL A 1 167 ? -4.010 -0.716 20.084 1.00 89.19 167 VAL A CA 1
ATOM 1343 C C . VAL A 1 167 ? -2.685 -0.311 20.694 1.00 89.19 167 VAL A C 1
ATOM 1345 O O . VAL A 1 167 ? -2.580 0.715 21.362 1.00 89.19 167 VAL A O 1
ATOM 1348 N N . CYS A 1 168 ? -1.672 -1.126 20.455 1.00 85.81 168 CYS A N 1
ATOM 1349 C CA . CYS A 1 168 ? -0.359 -0.977 21.054 1.00 85.81 168 CYS A CA 1
ATOM 1350 C C . CYS A 1 168 ? 0.663 -0.787 19.945 1.00 85.81 168 CYS A C 1
ATOM 1352 O O . CYS A 1 168 ? 0.793 -1.655 19.082 1.00 85.81 168 CYS A O 1
ATOM 1354 N N . ASP A 1 169 ? 1.396 0.321 19.978 1.00 83.12 169 ASP A N 1
ATOM 1355 C CA . ASP A 1 169 ? 2.438 0.593 18.995 1.00 83.12 169 ASP A CA 1
ATOM 1356 C C . ASP A 1 169 ? 3.679 1.207 19.642 1.00 83.12 169 ASP A C 1
ATOM 1358 O O . ASP A 1 169 ? 3.643 1.842 20.701 1.00 83.12 169 ASP A O 1
ATOM 1362 N N . TYR A 1 170 ? 4.821 0.988 19.003 1.00 79.31 170 TYR A N 1
ATOM 1363 C CA . TYR A 1 170 ? 6.029 1.709 19.348 1.00 79.31 170 TYR A CA 1
ATOM 1364 C C . TYR A 1 170 ? 5.948 3.122 18.796 1.00 79.31 170 TYR A C 1
ATOM 1366 O O . TYR A 1 170 ? 5.881 3.342 17.590 1.00 79.31 170 TYR A O 1
ATOM 1374 N N . MET A 1 171 ? 6.048 4.097 19.689 1.00 78.62 171 MET A N 1
ATOM 1375 C CA . MET A 1 171 ? 6.249 5.473 19.278 1.00 78.62 171 MET A CA 1
ATOM 1376 C C . MET A 1 171 ? 7.690 5.679 18.801 1.00 78.62 171 MET A C 1
ATOM 1378 O O . MET A 1 171 ? 8.602 4.886 19.075 1.00 78.62 171 MET A O 1
ATOM 1382 N N . MET A 1 172 ? 7.911 6.788 18.097 1.00 74.69 172 MET A N 1
ATOM 1383 C CA . MET A 1 172 ? 9.260 7.236 17.764 1.00 74.69 172 MET A CA 1
ATOM 1384 C C . MET A 1 172 ? 10.100 7.366 19.042 1.00 74.69 172 MET A C 1
ATOM 1386 O O . MET A 1 172 ? 9.641 7.930 20.036 1.00 74.69 172 MET A O 1
ATOM 1390 N N . LYS A 1 173 ? 11.344 6.863 19.011 1.00 74.38 173 LYS A N 1
ATOM 1391 C CA . LYS A 1 173 ? 12.276 7.008 20.139 1.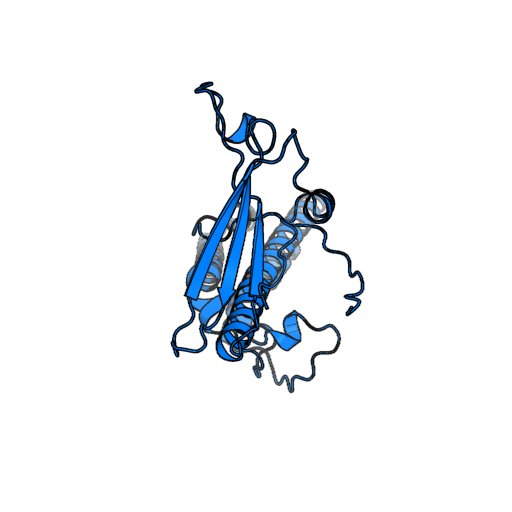00 74.38 173 LYS A CA 1
ATOM 1392 C C . LYS A 1 173 ? 12.447 8.492 20.474 1.00 74.38 173 LYS A C 1
ATOM 1394 O O . LYS A 1 173 ? 12.770 9.294 19.596 1.00 74.38 173 LYS A O 1
ATOM 1399 N N . LEU A 1 174 ? 12.272 8.848 21.746 1.00 72.56 174 LEU A N 1
ATOM 1400 C CA . LEU A 1 174 ? 12.515 10.207 22.219 1.00 72.56 174 LEU A CA 1
ATOM 1401 C C . LEU A 1 174 ? 14.009 10.396 22.495 1.00 72.56 174 LEU A C 1
ATOM 1403 O O . LEU A 1 174 ? 14.621 9.668 23.281 1.00 72.56 174 LEU A O 1
ATOM 1407 N N . LEU A 1 175 ? 14.606 11.393 21.843 1.00 70.62 175 LEU A N 1
A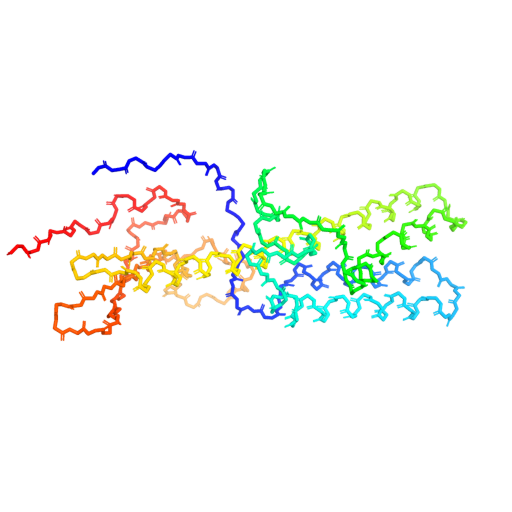TOM 1408 C CA . LEU A 1 175 ? 15.986 11.806 22.083 1.00 70.62 175 LEU A CA 1
ATOM 1409 C C . LEU A 1 175 ? 16.010 12.891 23.162 1.00 70.62 175 LEU A C 1
ATOM 1411 O O . LEU A 1 175 ? 15.623 14.030 22.915 1.00 70.62 175 LEU A O 1
ATOM 1415 N N . LEU A 1 176 ? 16.509 12.558 24.353 1.00 63.69 176 LEU A N 1
ATOM 1416 C CA . LEU A 1 176 ? 16.573 13.497 25.481 1.00 63.69 176 LEU A CA 1
ATOM 1417 C C . LEU A 1 176 ? 17.717 14.534 25.377 1.00 63.69 176 LEU A C 1
ATOM 1419 O O . LEU A 1 176 ? 17.891 15.341 26.285 1.00 63.69 176 LEU A O 1
ATOM 1423 N N . GLN A 1 177 ? 18.467 14.589 24.267 1.00 63.28 177 GLN A N 1
ATOM 1424 C CA . GLN A 1 177 ? 19.472 15.633 24.004 1.00 63.28 177 GLN A CA 1
ATOM 1425 C C . GLN A 1 177 ? 19.530 16.045 22.524 1.00 63.28 177 GLN A C 1
ATOM 1427 O O . GLN A 1 177 ? 19.485 15.209 21.624 1.00 63.28 177 GLN A O 1
ATOM 1432 N N . LYS A 1 178 ? 19.707 17.355 22.279 1.00 54.50 178 LYS A N 1
ATOM 1433 C CA . LYS A 1 178 ? 19.961 17.954 20.955 1.00 54.50 178 LYS A CA 1
ATOM 1434 C C . LYS A 1 178 ? 21.385 17.636 20.472 1.00 54.50 178 LYS A C 1
ATOM 1436 O O . LYS A 1 178 ? 22.244 18.514 20.466 1.00 54.50 178 LYS A O 1
ATOM 1441 N N . PHE A 1 179 ? 21.645 16.410 20.034 1.00 53.28 179 PHE A N 1
ATOM 1442 C CA . PHE A 1 179 ? 22.785 16.159 19.153 1.00 53.28 179 PHE A CA 1
ATOM 1443 C C . PHE A 1 179 ? 22.356 16.470 17.719 1.00 53.28 179 PHE A C 1
ATOM 1445 O O . PHE A 1 179 ? 21.372 15.928 17.222 1.00 53.28 179 PHE A O 1
ATOM 1452 N N . ARG A 1 180 ? 23.054 17.406 17.066 1.00 57.31 180 ARG A N 1
ATOM 1453 C CA . ARG A 1 180 ? 22.821 17.799 15.666 1.00 57.31 180 ARG A CA 1
ATOM 1454 C C . ARG A 1 180 ? 23.351 16.715 14.715 1.00 57.31 180 ARG A C 1
ATOM 1456 O O . ARG A 1 180 ? 24.248 16.978 13.924 1.00 57.31 180 ARG A O 1
ATOM 1463 N N . GLU A 1 181 ? 22.837 15.495 14.824 1.00 57.03 181 GLU A N 1
ATOM 1464 C CA . GLU A 1 181 ? 23.093 14.427 13.854 1.00 57.03 181 GLU A CA 1
ATOM 1465 C C . GLU A 1 181 ? 21.982 14.429 12.781 1.00 57.03 181 GLU A C 1
ATOM 1467 O O . GLU A 1 181 ? 20.814 14.670 13.108 1.00 57.03 181 GLU A O 1
ATOM 1472 N N . PRO A 1 182 ? 22.301 14.184 11.496 1.00 61.00 182 PRO A N 1
ATOM 1473 C CA . PRO A 1 182 ? 21.297 14.093 10.437 1.00 61.00 182 PRO A CA 1
ATOM 1474 C C . PRO A 1 182 ? 20.289 12.969 10.719 1.00 61.00 182 PRO A C 1
ATOM 1476 O O . PRO A 1 182 ? 20.666 11.902 11.197 1.00 61.00 182 PRO A O 1
ATOM 1479 N N . GLN A 1 183 ? 19.012 13.168 10.367 1.00 56.19 183 GLN A N 1
ATOM 1480 C CA . GLN A 1 183 ? 17.913 12.225 10.652 1.00 56.19 183 GLN A CA 1
ATOM 1481 C C . GLN A 1 183 ? 18.190 10.775 10.228 1.00 56.19 183 GLN A C 1
ATOM 1483 O O . GLN A 1 183 ? 17.829 9.840 10.937 1.00 56.19 183 GLN A O 1
ATOM 1488 N N . ARG A 1 184 ? 18.898 10.587 9.111 1.00 60.66 184 ARG A N 1
ATOM 1489 C CA . ARG A 1 184 ? 19.296 9.271 8.587 1.00 60.66 184 ARG A CA 1
ATOM 1490 C C . ARG A 1 184 ? 20.275 8.502 9.487 1.00 60.66 184 ARG A C 1
ATOM 1492 O O . ARG A 1 184 ? 20.324 7.279 9.421 1.00 60.66 184 ARG A O 1
ATOM 1499 N N . ASP A 1 185 ? 21.065 9.206 10.296 1.00 56.72 185 ASP A N 1
ATOM 1500 C CA . ASP A 1 185 ? 22.181 8.622 11.042 1.00 56.72 185 ASP A CA 1
ATOM 1501 C C . ASP A 1 185 ? 21.760 8.163 12.450 1.00 56.72 185 ASP A C 1
ATOM 1503 O O . ASP A 1 185 ? 22.383 7.248 12.992 1.00 56.72 185 ASP A O 1
ATOM 1507 N N . TRP A 1 186 ? 20.657 8.701 12.996 1.00 55.47 186 TRP A N 1
ATOM 1508 C CA . TRP A 1 186 ? 20.126 8.334 14.319 1.00 55.47 186 TRP A CA 1
ATOM 1509 C C . TRP A 1 186 ? 18.814 7.537 14.309 1.00 55.47 186 TRP A C 1
ATOM 1511 O O . TRP A 1 186 ? 18.502 6.908 15.325 1.00 55.47 186 TRP A O 1
ATOM 1521 N N . TYR A 1 187 ? 18.046 7.539 13.211 1.00 53.25 187 TYR A N 1
ATOM 1522 C CA . TYR A 1 187 ? 16.744 6.862 13.144 1.00 53.25 187 TYR A CA 1
ATOM 1523 C C . TYR A 1 187 ? 16.848 5.399 13.614 1.00 53.25 187 TYR A C 1
ATOM 1525 O O . TYR A 1 187 ? 17.717 4.654 13.163 1.00 53.25 187 TYR A O 1
ATOM 1533 N N . ALA A 1 188 ? 15.996 5.023 14.574 1.00 56.00 188 ALA A N 1
ATOM 1534 C CA . ALA A 1 188 ? 15.951 3.720 15.253 1.00 56.00 188 ALA A CA 1
ATOM 1535 C C . ALA A 1 188 ? 17.197 3.293 16.072 1.00 56.00 188 ALA A C 1
ATOM 1537 O O . ALA A 1 188 ? 17.150 2.259 16.739 1.00 56.00 188 ALA A O 1
ATOM 1538 N N . LYS A 1 189 ? 18.284 4.080 16.111 1.00 61.38 189 LYS A N 1
ATOM 1539 C CA . LYS A 1 189 ? 19.553 3.677 16.754 1.00 61.38 189 LYS A CA 1
ATOM 1540 C C . LYS A 1 189 ? 19.755 4.185 18.182 1.00 61.38 189 LYS A C 1
ATOM 1542 O O . LYS A 1 189 ? 20.423 3.510 18.952 1.00 61.38 189 LYS A O 1
ATOM 1547 N N . LYS A 1 190 ? 19.230 5.362 18.540 1.00 65.25 190 LYS A N 1
ATOM 1548 C CA . LYS A 1 190 ? 19.437 5.992 19.862 1.00 65.25 190 LYS A CA 1
ATOM 1549 C C . LYS A 1 190 ? 18.136 6.606 20.390 1.00 65.25 190 LYS A C 1
ATOM 1551 O O . LYS A 1 190 ? 17.279 6.995 19.601 1.00 65.25 190 LYS A O 1
ATOM 1556 N N . GLY A 1 191 ? 18.016 6.723 21.711 1.00 71.81 191 GLY A N 1
ATOM 1557 C CA . GLY A 1 191 ? 16.876 7.347 22.395 1.00 71.81 191 GLY A CA 1
ATOM 1558 C C . GLY A 1 191 ? 16.109 6.382 23.292 1.00 71.81 191 GLY A C 1
ATOM 1559 O O . GLY A 1 191 ? 16.362 5.181 23.285 1.00 71.81 191 GLY A O 1
ATOM 1560 N N . VAL A 1 192 ? 15.177 6.922 24.073 1.00 75.56 192 VAL A N 1
ATOM 1561 C CA . VAL A 1 192 ? 14.297 6.117 24.925 1.00 75.56 192 VAL A CA 1
ATOM 1562 C C . VAL A 1 192 ? 13.131 5.631 24.074 1.00 75.56 192 VAL A C 1
ATOM 1564 O O . VAL A 1 192 ? 12.417 6.446 23.484 1.00 75.56 192 VAL A O 1
ATOM 1567 N N . SER A 1 193 ? 12.953 4.312 23.982 1.00 77.88 193 SER A N 1
ATOM 1568 C CA . SER A 1 193 ? 11.772 3.744 23.335 1.00 77.88 193 SER A CA 1
ATOM 1569 C C . SER A 1 193 ? 10.541 4.063 24.182 1.00 77.88 193 SER A C 1
ATOM 1571 O O . SER A 1 193 ? 10.510 3.824 25.391 1.00 77.88 193 SER A O 1
ATOM 1573 N N . VAL A 1 194 ? 9.526 4.621 23.532 1.00 79.56 194 VAL A N 1
ATOM 1574 C CA . VAL A 1 194 ? 8.220 4.876 24.134 1.00 79.56 194 VAL A CA 1
ATOM 1575 C C . VAL A 1 194 ? 7.231 3.914 23.503 1.00 79.56 194 VAL A C 1
ATOM 1577 O O . VAL A 1 194 ? 7.243 3.697 22.290 1.00 79.56 194 VAL A O 1
ATOM 1580 N N . HIS A 1 195 ? 6.406 3.306 24.340 1.00 83.81 195 HIS A N 1
ATOM 1581 C CA . HIS A 1 195 ? 5.327 2.444 23.908 1.00 83.81 195 HIS A CA 1
ATOM 1582 C C . HIS A 1 195 ? 3.997 3.133 24.190 1.00 83.81 195 HIS A C 1
ATOM 1584 O O . HIS A 1 195 ? 3.696 3.435 25.343 1.00 83.81 195 HIS A O 1
ATOM 1590 N N . GLY A 1 196 ? 3.232 3.380 23.132 1.00 85.75 196 GLY A N 1
ATOM 1591 C CA . GLY A 1 196 ? 1.890 3.928 23.222 1.00 85.75 196 GLY A CA 1
ATOM 1592 C C . GLY A 1 196 ? 0.880 2.800 23.263 1.00 85.75 196 GLY A C 1
ATOM 1593 O O . GLY A 1 196 ? 0.903 1.911 22.413 1.00 85.75 196 GLY A O 1
ATOM 1594 N N . THR A 1 197 ? -0.018 2.826 24.237 1.00 89.62 197 THR A N 1
ATOM 1595 C CA . THR A 1 197 ? -1.203 1.971 24.243 1.00 89.62 197 THR A CA 1
ATOM 1596 C C . THR A 1 197 ? -2.449 2.833 24.269 1.00 89.62 197 THR A C 1
ATOM 1598 O O . THR A 1 197 ? -2.640 3.632 25.180 1.00 89.62 197 THR A O 1
ATOM 1601 N N . MET A 1 198 ? -3.301 2.649 23.269 1.00 92.12 198 MET A N 1
ATOM 1602 C CA . MET A 1 198 ? -4.591 3.305 23.143 1.00 92.12 198 MET A CA 1
ATOM 1603 C C . MET A 1 198 ? -5.700 2.289 23.404 1.00 92.12 198 MET A C 1
ATOM 1605 O O . MET A 1 198 ? -5.776 1.269 22.724 1.00 92.12 198 MET A O 1
ATOM 1609 N N . PHE A 1 199 ? -6.556 2.565 24.378 1.00 92.50 199 PHE A N 1
ATOM 1610 C CA . PHE A 1 199 ? -7.722 1.760 24.713 1.00 92.50 199 PHE A CA 1
ATOM 1611 C C . PHE A 1 199 ? -8.978 2.416 24.161 1.00 92.50 199 PHE A C 1
ATOM 1613 O O . PHE A 1 199 ? -9.226 3.589 24.418 1.00 92.50 199 PHE A O 1
ATOM 1620 N N . PHE A 1 200 ? -9.781 1.637 23.450 1.00 93.44 200 PHE A N 1
ATOM 1621 C CA . PHE A 1 200 ? -11.141 1.976 23.056 1.00 93.44 200 PHE A CA 1
ATOM 1622 C C . PHE A 1 200 ? -12.095 1.185 23.939 1.00 93.44 200 PHE A C 1
ATOM 1624 O O . PHE A 1 200 ? -11.920 -0.028 24.096 1.00 93.44 200 PHE A O 1
ATOM 1631 N N . TYR A 1 201 ? -13.092 1.839 24.518 1.00 92.25 201 TYR A N 1
ATOM 1632 C CA . TYR A 1 201 ? -14.120 1.186 25.327 1.00 92.25 201 TYR A CA 1
ATOM 1633 C C . TYR A 1 201 ? -15.444 1.947 25.247 1.00 92.25 201 TYR A C 1
ATOM 1635 O O . TYR A 1 201 ? -15.499 3.082 24.777 1.00 92.25 201 TYR A O 1
ATOM 1643 N N . LYS A 1 202 ? -16.534 1.306 25.676 1.00 89.75 202 LYS A N 1
ATOM 1644 C CA . LYS A 1 202 ? -17.830 1.968 25.869 1.00 89.75 202 LYS A CA 1
ATOM 1645 C C . LYS A 1 202 ? -18.182 1.942 27.347 1.00 89.75 202 LYS A C 1
ATOM 1647 O O . LYS A 1 202 ? -18.222 0.867 27.951 1.00 89.75 202 LYS A O 1
ATOM 1652 N N . SER A 1 203 ? -18.427 3.117 27.916 1.00 83.19 203 SER A N 1
ATOM 1653 C CA . SER A 1 203 ? -18.978 3.224 29.263 1.00 83.19 203 SER A CA 1
ATOM 1654 C C . SER A 1 203 ? -20.425 2.722 29.283 1.00 83.19 203 SER A C 1
ATOM 1656 O O . SER A 1 203 ? -21.133 2.782 28.280 1.00 83.19 203 SER A O 1
ATOM 1658 N N . SER A 1 204 ? -20.885 2.232 30.432 1.00 79.25 204 SER A N 1
ATOM 1659 C CA . SER A 1 204 ? -22.279 1.811 30.638 1.00 79.25 204 SER A CA 1
ATOM 1660 C C . SER A 1 204 ? -23.276 2.942 30.362 1.00 79.25 204 SER A C 1
ATOM 1662 O O . SER A 1 204 ? -24.400 2.689 29.929 1.00 79.25 204 SER A O 1
ATOM 1664 N N . ASP A 1 205 ? -22.842 4.181 30.599 1.00 76.81 205 ASP A N 1
ATOM 1665 C CA . ASP A 1 205 ? -23.683 5.377 30.590 1.00 76.81 205 ASP A CA 1
ATOM 1666 C C . ASP A 1 205 ? -23.587 6.169 29.275 1.00 76.81 205 ASP A C 1
ATOM 1668 O O . ASP A 1 205 ? -24.388 7.075 29.033 1.00 76.81 205 ASP A O 1
ATOM 1672 N N . SER A 1 206 ? -22.634 5.819 28.403 1.00 73.44 206 SER A N 1
ATOM 1673 C CA . SER A 1 206 ? -22.377 6.501 27.133 1.00 73.44 206 SER A CA 1
ATOM 1674 C C . SER A 1 206 ? -22.561 5.554 25.952 1.00 73.44 206 SER A C 1
ATOM 1676 O O . SER A 1 206 ? -22.108 4.413 25.952 1.00 73.44 206 SER A O 1
ATOM 1678 N N . LYS A 1 207 ? -23.226 6.039 24.900 1.00 74.00 207 LYS A N 1
ATOM 1679 C CA . LYS A 1 207 ? -23.284 5.326 23.613 1.00 74.00 207 LYS A CA 1
ATOM 1680 C C . LYS A 1 207 ? -22.050 5.582 22.748 1.00 74.00 207 LYS A C 1
ATOM 1682 O O . LYS A 1 207 ? -21.882 4.908 21.732 1.00 74.00 207 LYS A O 1
ATOM 1687 N N . GLU A 1 208 ? -21.232 6.560 23.120 1.00 85.00 208 GLU A N 1
ATOM 1688 C CA . GLU A 1 208 ? -20.034 6.941 22.384 1.00 85.00 208 GLU A CA 1
ATOM 1689 C C . GLU A 1 208 ? -18.848 6.061 22.788 1.00 85.00 208 GLU A C 1
ATOM 1691 O O . GLU A 1 208 ? -18.813 5.479 23.872 1.00 85.00 208 GLU A O 1
ATOM 1696 N N . ILE A 1 209 ? -17.888 5.931 21.874 1.00 89.81 209 ILE A N 1
ATOM 1697 C CA . ILE A 1 209 ? -16.631 5.239 22.148 1.00 89.81 209 ILE A CA 1
ATOM 1698 C C . ILE A 1 209 ? -15.712 6.216 22.867 1.00 89.81 209 ILE A C 1
ATOM 1700 O O . ILE A 1 209 ? -15.403 7.288 22.347 1.00 89.81 209 ILE A O 1
ATOM 1704 N N . GLU A 1 210 ? -15.263 5.819 24.046 1.00 90.69 210 GLU A N 1
ATOM 1705 C CA . GLU A 1 210 ? -14.279 6.541 24.835 1.00 90.69 210 GLU A CA 1
ATOM 1706 C C . GLU A 1 210 ? -12.881 6.007 24.511 1.00 90.69 210 GLU A C 1
ATOM 1708 O O . GLU A 1 210 ? -12.698 4.822 24.202 1.00 90.69 210 GLU A O 1
ATOM 1713 N N . VAL A 1 211 ? -11.898 6.911 24.528 1.00 92.19 211 VAL A N 1
ATOM 1714 C CA . VAL A 1 211 ? -10.511 6.611 24.170 1.00 92.19 211 VAL A CA 1
ATOM 1715 C C . VAL A 1 211 ? -9.581 7.083 25.275 1.00 92.19 211 VAL A C 1
ATOM 1717 O O . VAL A 1 211 ? -9.557 8.265 25.614 1.00 92.19 211 VAL A O 1
ATOM 1720 N N . GLU A 1 212 ? -8.769 6.166 25.789 1.00 92.62 212 GLU A N 1
ATOM 1721 C CA . GLU A 1 212 ? -7.691 6.461 26.732 1.00 92.62 212 GLU A CA 1
ATOM 1722 C C . GLU A 1 212 ? -6.340 6.114 26.120 1.00 92.62 212 GLU A C 1
ATOM 1724 O O . GLU A 1 212 ? -6.192 5.091 25.456 1.00 92.62 212 GLU A O 1
ATOM 1729 N N . ILE A 1 213 ? -5.336 6.957 26.352 1.00 91.25 213 ILE A N 1
ATOM 1730 C CA . ILE A 1 213 ? -3.987 6.773 25.816 1.00 91.25 213 ILE A CA 1
ATOM 1731 C C . ILE A 1 213 ? -3.001 6.754 26.979 1.00 91.25 213 ILE A C 1
ATOM 1733 O O . ILE A 1 213 ? -3.007 7.645 27.829 1.00 91.25 213 ILE A O 1
ATOM 1737 N N . TYR A 1 214 ? -2.147 5.737 26.995 1.00 88.69 214 TYR A N 1
ATOM 1738 C CA . TYR A 1 214 ? -1.090 5.557 27.976 1.00 88.69 214 TYR A CA 1
ATOM 1739 C C . TYR A 1 214 ? 0.253 5.400 27.282 1.00 88.69 214 TYR A C 1
ATOM 1741 O O . TYR A 1 214 ? 0.452 4.472 26.497 1.00 88.69 214 TYR A O 1
ATOM 1749 N N . ASP A 1 215 ? 1.195 6.256 27.665 1.00 86.88 215 ASP A N 1
ATOM 1750 C CA . ASP A 1 215 ? 2.565 6.206 27.176 1.00 86.88 215 ASP A CA 1
ATOM 1751 C C . ASP A 1 215 ? 3.471 5.632 28.259 1.00 86.88 215 ASP A C 1
ATOM 1753 O O . ASP A 1 215 ? 3.556 6.146 29.378 1.00 86.88 215 ASP A O 1
ATOM 1757 N N . VAL A 1 216 ? 4.159 4.544 27.925 1.00 81.94 216 VAL A N 1
ATOM 1758 C CA . VAL A 1 216 ? 5.086 3.865 28.826 1.00 81.94 216 VAL A CA 1
ATOM 1759 C C . VAL A 1 216 ? 6.492 3.976 28.259 1.00 81.94 216 VAL A C 1
ATOM 1761 O O . VAL A 1 216 ? 6.788 3.498 27.163 1.00 81.94 216 VAL A O 1
ATOM 1764 N N . PHE A 1 217 ? 7.386 4.585 29.032 1.00 80.19 217 PHE A N 1
ATOM 1765 C CA . PHE A 1 217 ? 8.815 4.546 28.746 1.00 80.19 217 PHE A CA 1
ATOM 1766 C C . PHE A 1 217 ? 9.331 3.138 29.014 1.00 80.19 217 PHE A C 1
ATOM 1768 O O . PHE A 1 217 ? 9.149 2.600 30.109 1.00 80.19 217 PHE A O 1
ATOM 1775 N N . SER A 1 218 ? 9.988 2.526 28.032 1.00 71.50 218 SER A N 1
ATOM 1776 C CA . SER A 1 218 ? 10.626 1.243 28.278 1.00 71.50 218 SER A CA 1
ATOM 1777 C C . SER A 1 218 ? 11.870 1.447 29.142 1.00 71.50 218 SER A C 1
ATOM 1779 O O . SER A 1 218 ? 12.758 2.229 28.796 1.00 71.50 218 SER A O 1
ATOM 1781 N N . ASN A 1 219 ? 11.964 0.716 30.253 1.00 62.16 219 ASN A N 1
ATOM 1782 C CA . ASN A 1 219 ? 13.172 0.686 31.074 1.00 62.16 219 ASN A CA 1
ATOM 1783 C C . ASN A 1 219 ? 14.269 -0.106 30.343 1.00 62.16 219 ASN A C 1
ATOM 1785 O O . ASN A 1 219 ? 14.421 -1.309 30.544 1.00 62.16 219 ASN A O 1
ATOM 1789 N N . GLY A 1 220 ? 15.010 0.571 29.464 1.00 60.44 220 GLY A N 1
ATOM 1790 C CA . GLY A 1 220 ? 16.120 0.013 28.689 1.00 60.44 220 GLY A CA 1
ATOM 1791 C C . GLY A 1 220 ? 16.044 0.354 27.200 1.00 60.44 220 GLY A C 1
ATOM 1792 O O . GLY A 1 220 ? 15.011 0.800 26.701 1.00 60.44 220 GLY A O 1
ATOM 1793 N N . ASP A 1 221 ? 17.148 0.132 26.481 1.00 57.34 221 ASP A N 1
ATOM 1794 C CA . ASP A 1 221 ? 17.188 0.236 25.018 1.00 57.34 221 ASP A CA 1
ATOM 1795 C C . ASP A 1 221 ? 16.565 -1.029 24.420 1.00 57.34 221 ASP A C 1
ATOM 1797 O O . ASP A 1 221 ? 17.230 -1.958 23.958 1.00 57.34 221 ASP A O 1
ATOM 1801 N N . CYS A 1 222 ? 15.246 -1.127 24.552 1.00 55.06 222 CYS A N 1
ATOM 1802 C CA . CYS A 1 222 ? 14.498 -2.230 23.992 1.00 55.06 222 CYS A CA 1
ATOM 1803 C C . CYS A 1 222 ? 14.543 -2.080 22.472 1.00 55.06 222 CYS A C 1
ATOM 1805 O O . CYS A 1 222 ? 14.021 -1.106 21.916 1.00 55.06 222 CYS A O 1
ATOM 1807 N N . VAL A 1 223 ? 15.175 -3.047 21.802 1.00 57.66 223 VAL A N 1
ATOM 1808 C CA . VAL A 1 223 ? 15.002 -3.259 20.363 1.00 57.66 223 VAL A CA 1
ATOM 1809 C C . VAL A 1 223 ? 13.496 -3.304 20.113 1.00 57.66 223 VAL A C 1
ATOM 1811 O O . VAL A 1 223 ? 12.802 -4.040 20.813 1.00 57.66 223 VAL A O 1
ATOM 1814 N N . GLN A 1 224 ? 12.990 -2.492 19.181 1.00 56.47 224 GLN A N 1
ATOM 1815 C CA . GLN A 1 224 ? 11.575 -2.494 18.803 1.00 56.47 224 GLN A CA 1
ATOM 1816 C C . GLN A 1 224 ? 11.212 -3.894 18.289 1.00 56.47 224 GLN A C 1
ATOM 1818 O O . GLN A 1 224 ? 11.445 -4.227 17.131 1.00 56.47 224 GLN A O 1
ATOM 1823 N N . ASN A 1 225 ? 10.723 -4.750 19.181 1.00 54.78 225 ASN A N 1
ATOM 1824 C CA . ASN A 1 225 ? 10.330 -6.117 18.891 1.00 54.78 225 ASN A CA 1
ATOM 1825 C C . ASN A 1 225 ? 9.134 -6.499 19.769 1.00 54.78 225 ASN A C 1
ATOM 1827 O O . ASN A 1 225 ? 8.966 -6.005 20.882 1.00 54.78 225 ASN A O 1
ATOM 1831 N N . HIS A 1 226 ? 8.290 -7.402 19.276 1.00 45.88 226 HIS A N 1
ATOM 1832 C CA . HIS A 1 226 ? 7.039 -7.776 19.946 1.00 45.88 226 HIS A CA 1
ATOM 1833 C C . HIS A 1 226 ? 7.241 -8.393 21.349 1.00 45.88 226 HIS A C 1
ATOM 1835 O O . HIS A 1 226 ? 6.316 -8.415 22.160 1.00 45.88 226 HIS A O 1
ATOM 1841 N N . LYS A 1 227 ? 8.441 -8.908 21.664 1.00 44.22 227 LYS A N 1
ATOM 1842 C CA . LYS A 1 227 ? 8.714 -9.647 22.910 1.00 44.22 227 LYS A CA 1
ATOM 1843 C C . LYS A 1 227 ? 8.723 -8.753 24.149 1.00 44.22 227 LYS A C 1
ATOM 1845 O O . LYS A 1 227 ? 8.371 -9.221 25.229 1.00 44.22 227 LYS A O 1
ATOM 1850 N N . CYS A 1 228 ? 9.080 -7.477 24.009 1.00 46.09 228 CYS A N 1
ATOM 1851 C CA . CYS A 1 228 ? 9.159 -6.551 25.141 1.00 46.09 228 CYS A CA 1
ATOM 1852 C C . CYS A 1 228 ? 7.777 -6.126 25.684 1.00 46.09 228 CYS A C 1
ATOM 1854 O O . CYS A 1 228 ? 7.659 -5.645 26.812 1.00 46.09 228 CYS A O 1
ATOM 1856 N N . PHE A 1 229 ? 6.719 -6.336 24.898 1.00 46.59 229 PHE A N 1
ATOM 1857 C CA . PHE A 1 229 ? 5.357 -5.933 25.235 1.00 46.59 229 PHE A CA 1
ATOM 1858 C C . PHE A 1 229 ? 4.758 -6.757 26.387 1.00 46.59 229 PHE A C 1
ATOM 1860 O O . PHE A 1 229 ? 4.203 -6.202 27.334 1.00 46.59 229 PHE A O 1
ATOM 1867 N N . ARG A 1 230 ? 4.935 -8.086 26.379 1.00 45.31 230 ARG A N 1
ATOM 1868 C CA . ARG A 1 230 ? 4.308 -8.981 27.374 1.00 45.31 230 ARG A CA 1
ATOM 1869 C C . ARG A 1 230 ? 4.787 -8.750 28.812 1.00 45.31 230 ARG A C 1
ATOM 1871 O O . ARG A 1 230 ? 4.040 -9.035 29.742 1.00 45.31 230 ARG A O 1
ATOM 1878 N N . SER A 1 231 ? 6.009 -8.258 29.010 1.00 46.34 231 SER A N 1
ATOM 1879 C CA . SER A 1 231 ? 6.590 -8.068 30.347 1.00 46.34 231 SER A CA 1
ATOM 1880 C C . SER A 1 231 ? 6.217 -6.740 31.008 1.00 46.34 231 SER A C 1
ATOM 1882 O O . SER A 1 231 ? 6.299 -6.647 32.230 1.00 46.34 231 SER A O 1
ATOM 1884 N N . ASN A 1 232 ? 5.822 -5.731 30.223 1.00 44.72 232 ASN A N 1
ATOM 1885 C CA . ASN A 1 232 ? 5.617 -4.355 30.696 1.00 44.72 232 ASN A CA 1
ATOM 1886 C C . ASN A 1 232 ? 4.158 -3.887 30.635 1.00 44.72 232 ASN A C 1
ATOM 1888 O O . ASN A 1 232 ? 3.873 -2.749 31.007 1.00 44.72 232 ASN A O 1
ATOM 1892 N N . LEU A 1 233 ? 3.232 -4.743 30.191 1.00 42.59 233 LEU A N 1
ATOM 1893 C CA . LEU A 1 233 ? 1.808 -4.443 30.264 1.00 42.59 233 LEU A CA 1
ATOM 1894 C C . LEU A 1 233 ? 1.407 -4.170 31.724 1.00 42.59 233 LEU A C 1
ATOM 1896 O O . LEU A 1 233 ? 1.662 -5.016 32.593 1.00 42.59 233 LEU A O 1
ATOM 1900 N N . PRO A 1 234 ? 0.759 -3.027 32.017 1.00 42.34 234 PRO A N 1
ATOM 1901 C CA . PRO A 1 234 ? 0.159 -2.811 33.320 1.00 42.34 234 PRO A CA 1
ATOM 1902 C C . PRO A 1 234 ? -0.785 -3.978 33.616 1.00 42.34 234 PRO A C 1
ATOM 1904 O O . PRO A 1 234 ? -1.615 -4.356 32.789 1.00 42.34 234 PRO A O 1
ATOM 1907 N N . LYS A 1 235 ? -0.657 -4.591 34.796 1.00 39.72 235 LYS A N 1
ATOM 1908 C CA . LYS A 1 235 ? -1.634 -5.581 35.257 1.00 39.72 235 LYS A CA 1
ATOM 1909 C C . LYS A 1 235 ? -2.935 -4.843 35.563 1.00 39.72 235 LYS A C 1
ATOM 1911 O O . LYS A 1 235 ? -3.146 -4.416 36.697 1.00 39.72 235 LYS A O 1
ATOM 1916 N N . PHE A 1 236 ? -3.792 -4.677 34.562 1.00 38.28 236 PHE A N 1
ATOM 1917 C CA . PHE A 1 236 ? -5.123 -4.116 34.750 1.00 38.28 236 PHE A CA 1
ATOM 1918 C C . PHE A 1 236 ? -5.959 -5.121 35.548 1.00 38.28 236 PHE A C 1
ATOM 1920 O O . PHE A 1 236 ? -6.402 -6.146 35.033 1.00 38.28 236 PHE A O 1
ATOM 1927 N N . ARG A 1 237 ? -6.139 -4.862 36.849 1.00 29.09 237 ARG A N 1
ATOM 1928 C CA . ARG A 1 237 ? -7.230 -5.488 37.599 1.00 29.09 237 ARG A CA 1
ATOM 1929 C C . ARG A 1 237 ? -8.502 -4.771 37.185 1.00 29.09 237 ARG A C 1
ATOM 1931 O O . ARG A 1 237 ? -8.635 -3.578 37.446 1.00 29.09 237 ARG A O 1
ATOM 1938 N N . CYS A 1 238 ? -9.417 -5.506 36.564 1.00 25.31 238 CYS A N 1
ATOM 1939 C CA . CYS A 1 238 ? -10.800 -5.075 36.437 1.00 25.31 238 CYS A CA 1
ATOM 1940 C C . CYS A 1 238 ? -11.295 -4.757 37.859 1.00 25.31 238 CYS A C 1
ATOM 1942 O O . CYS A 1 238 ? -11.263 -5.635 38.727 1.00 25.31 238 CYS A O 1
ATOM 1944 N N . LYS A 1 239 ? -11.625 -3.492 38.142 1.00 27.72 239 LYS A N 1
ATOM 1945 C CA . LYS A 1 239 ? -12.331 -3.152 39.379 1.00 27.72 239 LYS A CA 1
ATOM 1946 C C . LYS A 1 239 ? -13.751 -3.687 39.203 1.00 27.72 239 LYS A C 1
ATOM 1948 O O . LYS A 1 239 ? -14.514 -3.114 38.436 1.00 27.72 239 LYS A O 1
ATOM 1953 N N . THR A 1 240 ? -14.029 -4.825 39.834 1.00 30.50 240 THR A N 1
ATOM 1954 C CA . THR A 1 240 ? -15.391 -5.304 40.109 1.00 30.50 240 THR A CA 1
ATOM 1955 C C . THR A 1 240 ? -16.128 -4.322 40.996 1.00 30.50 240 THR A C 1
ATOM 1957 O O . THR A 1 240 ? -15.461 -3.821 41.936 1.00 30.50 240 THR A O 1
#

Radius of gyration: 23.48 Å; chains: 1; bounding box: 48×37×71 Å

Secondary structure (DSSP, 8-state):
---------------S--S--HHHHHHHHHHHHHHHHH--STTHHHHHHHHHHHHHHHHHHTHHHH-BSS-SSGGGBHHHHH-TT---------HHHHHHHHHHHHHHHHHHHS---HHHHHHHHHHHHHHHHHHHHHHHHHHHHHHHHHHHHHHHHH--TT-EEEEEEEPPPB-SS-----HHHHTTTSSB-EEEEEEEE--TT-SSPEEEEEEEE-SS---S-GGGHHHHS-------

Sequence (240 aa):
MIDISETDTEYCQINPLSNDSPVLMIHVGVAEKLSEYACNKDGAMNDFHTRAKVLKGHLLSKFIEQLEEKSTCPFHCMSWLLEENGACEYRSDCSICIERFQLFDDLQAIVASTDLSYERKTYYAKTLNKIEENVYSYIGHLVRGKYQRSKFMKEIEQLRPGETIAVCDYMMKLLLQKFREPQRDWYAKKGVSVHGTMFFYKSSDSKEIEVEIYDVFSNGDCVQNHKCFRSNLPKFRCKT

Foldseek 3Di:
DDDDDDDDDPDPPDDPDDLCPVLLVVLLVVQLVLLVVLDPPVPSSVVLNVLSVVLSVCLSPPQLVQADCADLACLRHLQNLPPPDRPHNHDYHDPVCCSNLCSLVVSLVSLVPGPDDPVVSVVSNVSSVVSSVSSSVSSSVSSCVSVVVVVVVVVLLVADAVDKDKDKDKDFFDDPDPDPDPCVVPGQPDHWIKMKIKMWHAHPVDPDIDIDIDIDTDPDSDRRDPVSDVVPPPPDDDPD

pLDDT: mean 70.9, std 20.42, range [20.28, 93.44]

Organism: Paramuricea clavata (NCBI:txid317549)